Protein AF-A0A2E4ECH9-F1 (afdb_monomer)

Mean predicted aligned error: 9.12 Å

Foldseek 3Di:
DDDDDDDDDDPPDPPPPQPAWAWAAEDQKIWIWGQDPFKIKIWIAGVVRDIDIFMDTLVLLLVLLVVLLVLLVVCVVPVVVQLVQLLVQLVVQPDWDADPVNPWTFRWGDSDQLDIDTDTNVCSVVSNDVVVNVVSVVSSVLSVLLSVCNVVSHDDHYDYDPDCVVCVNSVSNVVCRRCVVRD

Structure (mmCIF, N/CA/C/O backbone):
data_AF-A0A2E4ECH9-F1
#
_entry.id   AF-A0A2E4ECH9-F1
#
loop_
_atom_site.group_PDB
_atom_site.id
_atom_site.type_symbol
_atom_site.label_atom_id
_atom_site.label_alt_id
_atom_site.label_comp_id
_atom_site.label_asym_id
_atom_site.label_entity_id
_atom_site.label_seq_id
_atom_site.pdbx_PDB_ins_code
_atom_site.Cartn_x
_atom_site.Cartn_y
_atom_site.Cartn_z
_atom_site.occupancy
_atom_site.B_iso_or_equiv
_atom_site.auth_seq_id
_atom_site.auth_comp_id
_atom_site.auth_asym_id
_atom_site.auth_atom_id
_atom_site.pdbx_PDB_model_num
ATOM 1 N N . MET A 1 1 ? 51.243 30.704 -36.653 1.00 39.25 1 MET A N 1
ATOM 2 C CA . MET A 1 1 ? 49.861 30.177 -36.726 1.00 39.25 1 MET A CA 1
ATOM 3 C C . MET A 1 1 ? 49.829 28.771 -36.137 1.00 39.25 1 MET A C 1
ATOM 5 O O . MET A 1 1 ? 50.405 27.874 -36.732 1.00 39.25 1 MET A O 1
ATOM 9 N N . LYS A 1 2 ? 49.190 28.563 -34.982 1.00 36.12 2 LYS A N 1
ATOM 10 C CA . LYS A 1 2 ? 48.771 27.231 -34.513 1.00 36.12 2 LYS A CA 1
ATOM 11 C C . LYS A 1 2 ? 47.308 27.351 -34.096 1.00 36.12 2 LYS A C 1
ATOM 13 O O . LYS A 1 2 ? 46.989 28.126 -33.201 1.00 36.12 2 LYS A O 1
ATOM 18 N N . LYS A 1 3 ? 46.433 26.683 -34.851 1.00 37.00 3 LYS A N 1
ATOM 19 C CA . LYS A 1 3 ? 44.982 26.662 -34.646 1.00 37.00 3 LYS A CA 1
ATOM 20 C C . LYS A 1 3 ? 44.639 25.778 -33.448 1.00 37.00 3 LYS A C 1
ATOM 22 O O . LYS A 1 3 ? 45.182 24.687 -33.304 1.00 37.00 3 LYS A O 1
ATOM 27 N N . VAL A 1 4 ? 43.711 26.274 -32.641 1.00 42.66 4 VAL A N 1
ATOM 28 C CA . VAL A 1 4 ? 42.961 25.551 -31.611 1.00 42.66 4 VAL A CA 1
ATOM 29 C C . VAL A 1 4 ? 41.793 24.816 -32.276 1.00 42.66 4 VAL A C 1
ATOM 31 O O . VAL A 1 4 ? 41.077 25.443 -33.050 1.00 42.66 4 VAL A O 1
ATOM 34 N N . THR A 1 5 ? 41.574 23.543 -31.927 1.00 37.41 5 THR A N 1
ATOM 35 C CA . THR A 1 5 ? 40.247 22.876 -31.917 1.00 37.41 5 THR A CA 1
ATOM 36 C C . THR A 1 5 ? 40.377 21.606 -31.057 1.00 37.41 5 THR A C 1
ATOM 38 O O . THR A 1 5 ? 41.220 20.773 -31.362 1.00 37.41 5 THR A O 1
ATOM 41 N N . MET A 1 6 ? 39.876 21.574 -29.817 1.00 34.88 6 MET A N 1
ATOM 42 C CA . MET A 1 6 ? 38.507 21.270 -29.343 1.00 34.88 6 MET A CA 1
ATOM 43 C C . MET A 1 6 ? 38.160 19.764 -29.292 1.00 34.88 6 MET A C 1
ATOM 45 O O . MET A 1 6 ? 38.165 19.094 -30.314 1.00 34.88 6 MET A O 1
ATOM 49 N N . LEU A 1 7 ? 37.860 19.309 -28.062 1.00 35.25 7 LEU A N 1
ATOM 50 C CA . LEU A 1 7 ? 36.915 18.269 -27.606 1.00 35.25 7 LEU A CA 1
ATOM 51 C C . LEU A 1 7 ? 36.576 17.076 -28.530 1.00 35.25 7 LEU A C 1
ATOM 53 O O . LEU A 1 7 ? 36.021 17.266 -29.607 1.00 35.25 7 LEU A O 1
ATOM 57 N N . SER A 1 8 ? 36.599 15.854 -27.982 1.00 33.09 8 SER A N 1
ATOM 58 C CA . SER A 1 8 ? 35.366 15.178 -27.512 1.00 33.09 8 SER A CA 1
ATOM 59 C C . SER A 1 8 ? 35.613 13.741 -27.053 1.00 33.09 8 SER A C 1
ATOM 61 O O . SER A 1 8 ? 36.406 12.997 -27.620 1.00 33.09 8 SER A O 1
ATOM 63 N N . ALA A 1 9 ? 34.887 13.386 -25.998 1.00 41.59 9 ALA A N 1
ATOM 64 C CA . ALA A 1 9 ? 34.842 12.093 -25.347 1.00 41.59 9 ALA A CA 1
ATOM 65 C C . ALA A 1 9 ? 34.230 10.994 -26.228 1.00 41.59 9 ALA A C 1
ATOM 67 O O . ALA A 1 9 ? 33.287 11.240 -26.973 1.00 41.59 9 ALA A O 1
ATOM 68 N N . VAL A 1 10 ? 34.665 9.754 -26.003 1.00 34.41 10 VAL A N 1
ATOM 69 C CA . VAL A 1 10 ? 33.807 8.574 -26.164 1.00 34.41 10 VAL A CA 1
ATOM 70 C C . VAL A 1 10 ? 33.952 7.751 -24.889 1.00 34.41 10 VAL A C 1
ATOM 72 O O . VAL A 1 10 ? 34.713 6.791 -24.816 1.00 34.41 10 VAL A O 1
ATOM 75 N N . ILE A 1 11 ? 33.249 8.177 -23.837 1.00 39.16 11 ILE A N 1
ATOM 76 C CA . ILE A 1 11 ? 32.919 7.275 -22.733 1.00 39.16 11 ILE A CA 1
ATOM 77 C C . ILE A 1 11 ? 31.911 6.304 -23.334 1.00 39.16 11 ILE A C 1
ATOM 79 O O . ILE A 1 11 ? 30.761 6.667 -23.579 1.00 39.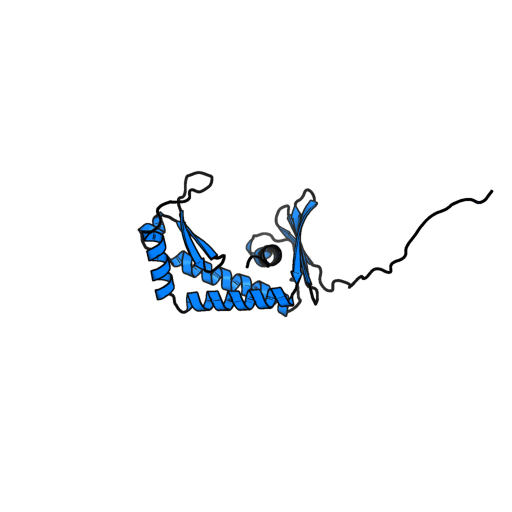16 11 ILE A O 1
ATOM 83 N N . ALA A 1 12 ? 32.390 5.105 -23.660 1.00 37.16 12 ALA A N 1
ATOM 84 C CA . ALA A 1 12 ? 31.556 4.013 -24.118 1.00 37.16 12 ALA A CA 1
ATOM 85 C C . ALA A 1 12 ? 30.457 3.781 -23.075 1.00 37.16 12 ALA A C 1
ATOM 87 O O . ALA A 1 12 ? 30.692 3.420 -21.924 1.00 37.16 12 ALA A O 1
ATOM 88 N N . SER A 1 13 ? 29.252 4.090 -23.514 1.00 35.50 13 SER A N 1
ATOM 89 C CA . SER A 1 13 ? 27.981 3.942 -22.840 1.00 35.50 13 SER A CA 1
ATOM 90 C C . SER A 1 13 ? 27.821 2.587 -22.147 1.00 35.50 13 SER A C 1
ATOM 92 O O . SER A 1 13 ? 27.810 1.545 -22.806 1.00 35.50 13 SER A O 1
ATOM 94 N N . MET A 1 14 ? 27.587 2.618 -20.833 1.00 34.22 14 MET A N 1
ATOM 95 C CA . MET A 1 14 ? 26.945 1.533 -20.094 1.00 34.22 14 MET A CA 1
ATOM 96 C C . MET A 1 14 ? 25.480 1.414 -20.543 1.00 34.22 14 MET A C 1
ATOM 98 O O . MET A 1 14 ? 24.565 1.843 -19.845 1.00 34.22 14 MET A O 1
ATOM 102 N N . PHE A 1 15 ? 25.234 0.853 -21.724 1.00 37.84 15 PHE A N 1
ATOM 103 C CA . PHE A 1 15 ? 23.913 0.322 -22.042 1.00 37.84 15 PHE A CA 1
ATOM 104 C C . PHE A 1 15 ? 23.837 -1.089 -21.470 1.00 37.84 15 PHE A C 1
ATOM 106 O O . PHE A 1 15 ? 24.056 -2.083 -22.159 1.00 37.84 15 PHE A O 1
ATOM 113 N N . SER A 1 16 ? 23.509 -1.174 -20.183 1.00 37.41 16 SER A N 1
ATOM 114 C CA . SER A 1 16 ? 22.773 -2.328 -19.683 1.00 37.41 16 SER A CA 1
ATOM 115 C C . SER A 1 16 ? 21.454 -2.326 -20.446 1.00 37.41 16 SER A C 1
ATOM 117 O O . SER A 1 16 ? 20.563 -1.544 -20.132 1.00 37.41 16 SER A O 1
ATOM 119 N N . VAL A 1 17 ? 21.372 -3.107 -21.520 1.00 38.41 17 VAL A N 1
ATOM 120 C CA . VAL A 1 17 ? 20.152 -3.273 -22.307 1.00 38.4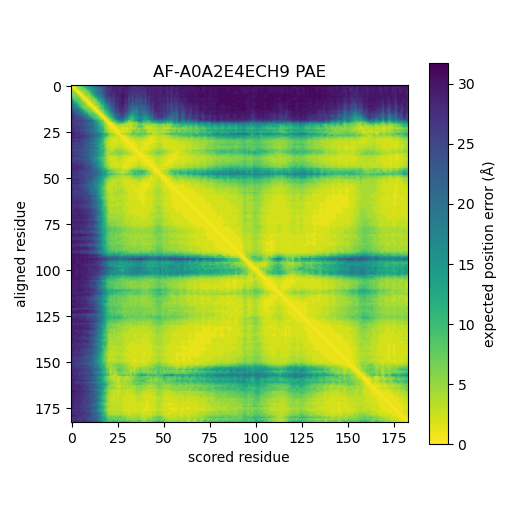1 17 VAL A CA 1
ATOM 121 C C . VAL A 1 17 ? 19.063 -3.747 -21.343 1.00 38.41 17 VAL A C 1
ATOM 123 O O . VAL A 1 17 ? 19.106 -4.881 -20.864 1.00 38.41 17 VAL A O 1
ATOM 126 N N . SER A 1 18 ? 18.141 -2.848 -20.996 1.00 38.81 18 SER A N 1
ATOM 127 C CA . SER A 1 18 ? 16.921 -3.143 -20.255 1.00 38.81 18 SER A CA 1
ATOM 128 C C . SER A 1 18 ? 16.233 -4.311 -20.937 1.00 38.81 18 SER A C 1
ATOM 130 O O . SER A 1 18 ? 15.770 -4.183 -22.070 1.00 38.81 18 SER A O 1
ATOM 132 N N . ALA A 1 19 ? 16.194 -5.472 -20.291 1.00 45.56 19 ALA A N 1
ATOM 133 C CA . ALA A 1 19 ? 15.612 -6.643 -20.922 1.00 45.56 19 ALA A CA 1
ATOM 134 C C . ALA A 1 19 ? 14.102 -6.470 -21.175 1.00 45.56 19 ALA A C 1
ATOM 136 O O . ALA A 1 19 ? 13.573 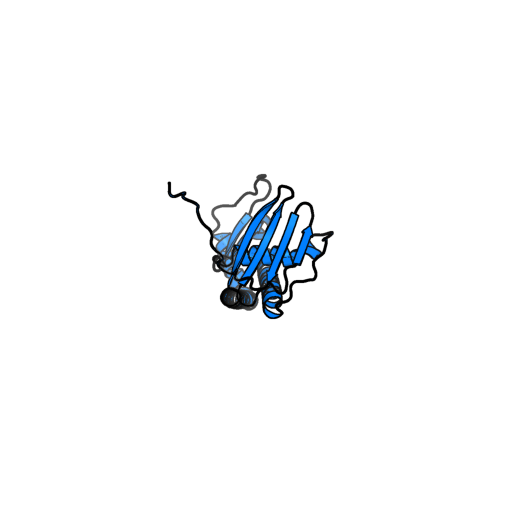-7.183 -22.020 1.00 45.56 19 ALA A O 1
ATOM 137 N N . LEU A 1 20 ? 13.381 -5.585 -20.467 1.00 56.19 20 LEU A N 1
ATOM 138 C CA . LEU A 1 20 ? 11.912 -5.629 -20.432 1.00 56.19 20 LEU A CA 1
ATOM 139 C C . LEU A 1 20 ? 11.264 -4.262 -20.134 1.00 56.19 20 LEU A C 1
ATOM 141 O O . LEU A 1 20 ? 10.502 -4.124 -19.178 1.00 56.19 20 LEU A O 1
ATOM 145 N N . ALA A 1 21 ? 11.527 -3.250 -20.964 1.00 66.06 21 ALA A N 1
ATOM 146 C CA . ALA A 1 21 ? 10.755 -2.008 -20.927 1.00 66.06 21 ALA A CA 1
ATOM 147 C C . ALA A 1 21 ? 9.387 -2.207 -21.611 1.00 66.06 21 ALA A C 1
ATOM 149 O O . ALA A 1 21 ? 9.326 -2.481 -22.810 1.00 66.06 21 ALA A O 1
ATOM 150 N N . SER A 1 22 ? 8.287 -2.064 -20.869 1.00 79.94 22 SER A N 1
ATOM 151 C CA . SER A 1 22 ? 6.917 -2.123 -21.405 1.00 79.94 22 SER A CA 1
ATOM 152 C C . SER A 1 22 ? 6.202 -0.789 -21.237 1.00 79.94 22 SER A C 1
ATOM 154 O O . SER A 1 22 ? 6.292 -0.156 -20.186 1.00 79.94 22 SER A O 1
ATOM 156 N N . ASN A 1 23 ? 5.483 -0.372 -22.282 1.00 83.75 23 ASN A N 1
ATOM 157 C CA . ASN A 1 23 ? 4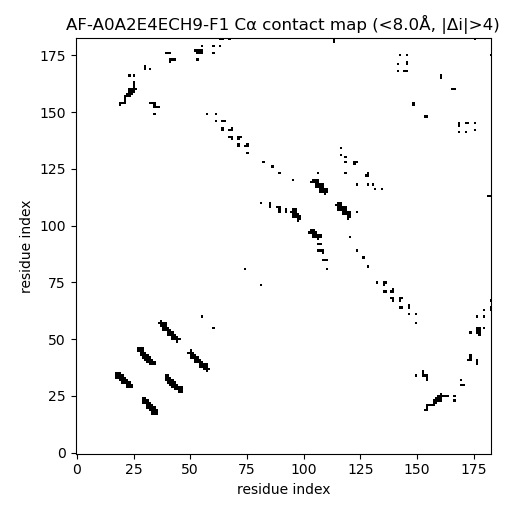.677 0.846 -22.280 1.00 83.75 23 ASN A CA 1
ATOM 158 C C . ASN A 1 23 ? 3.194 0.491 -22.165 1.00 83.75 23 ASN A C 1
ATOM 160 O O . ASN A 1 23 ? 2.718 -0.425 -22.837 1.00 83.75 23 ASN A O 1
ATOM 164 N N . TYR A 1 24 ? 2.468 1.265 -21.372 1.00 86.25 24 TYR A N 1
ATOM 165 C CA . TYR A 1 24 ? 1.037 1.126 -21.161 1.00 86.25 24 TYR A CA 1
ATOM 166 C C . TYR A 1 24 ? 0.376 2.482 -21.319 1.00 86.25 24 TYR A C 1
ATOM 168 O O . TYR A 1 24 ? 0.948 3.497 -20.924 1.00 86.25 24 TYR A O 1
ATOM 176 N N . SER A 1 25 ? -0.832 2.506 -21.867 1.00 84.19 25 SER A N 1
ATOM 177 C CA . SER A 1 25 ? -1.593 3.746 -22.014 1.00 84.19 25 SER A CA 1
ATOM 178 C C . SER A 1 25 ? -2.961 3.592 -21.377 1.00 84.19 25 SER A C 1
ATOM 180 O O . SER A 1 25 ? -3.667 2.628 -21.666 1.00 84.19 25 SER A O 1
ATOM 182 N N . TYR A 1 26 ? -3.333 4.554 -20.540 1.00 86.81 26 TYR A N 1
ATOM 183 C CA . TYR A 1 26 ? -4.651 4.649 -19.925 1.00 86.81 26 TYR A CA 1
ATOM 184 C C . TYR A 1 26 ? -5.056 6.120 -19.891 1.00 86.81 26 TYR A C 1
ATOM 186 O O . TYR A 1 26 ? -4.297 6.960 -19.411 1.00 86.81 26 TYR A O 1
ATOM 194 N N . ASN A 1 27 ? -6.235 6.439 -20.431 1.00 85.94 27 ASN A N 1
ATOM 195 C CA . ASN A 1 27 ? -6.649 7.819 -20.701 1.00 85.94 27 ASN A CA 1
ATOM 196 C C . ASN A 1 27 ? -5.568 8.598 -21.488 1.00 85.94 27 ASN A C 1
ATOM 198 O O . ASN A 1 27 ? -5.032 8.091 -22.474 1.00 85.94 27 ASN A O 1
ATOM 202 N N . ASP A 1 28 ? -5.260 9.817 -21.041 1.00 86.06 28 ASP A N 1
ATOM 203 C CA . ASP A 1 28 ? -4.250 10.723 -21.597 1.00 86.06 28 ASP A CA 1
ATOM 204 C C . ASP A 1 28 ? -2.843 10.488 -20.998 1.00 86.06 28 ASP A C 1
ATOM 206 O O . ASP A 1 28 ? -1.958 11.333 -21.150 1.00 86.06 28 ASP A O 1
ATOM 210 N N . GLU A 1 29 ? -2.626 9.368 -20.299 1.00 88.25 29 GLU A N 1
ATOM 211 C CA . GLU A 1 29 ? -1.375 9.053 -19.608 1.00 88.25 29 GLU A CA 1
ATOM 212 C C . GLU A 1 29 ? -0.671 7.826 -20.200 1.00 88.25 29 GLU A C 1
ATOM 214 O O . GLU A 1 29 ? -1.287 6.878 -20.696 1.00 88.25 29 GLU A O 1
ATOM 219 N N . THR A 1 30 ? 0.659 7.840 -20.133 1.00 89.81 30 THR A N 1
ATOM 220 C CA . THR A 1 30 ? 1.526 6.727 -20.524 1.00 89.81 30 THR A CA 1
ATOM 221 C C . THR A 1 30 ? 2.385 6.294 -19.350 1.00 89.81 30 THR A C 1
ATOM 223 O O . THR A 1 30 ? 3.149 7.093 -18.814 1.00 89.81 30 THR A O 1
ATOM 226 N N . PHE A 1 31 ? 2.324 5.012 -19.010 1.00 89.69 31 PHE A N 1
ATOM 227 C CA . PHE A 1 31 ? 3.187 4.388 -18.019 1.00 89.69 31 PHE A CA 1
ATOM 228 C C . PHE A 1 31 ? 4.286 3.594 -18.717 1.00 89.69 31 PHE A C 1
ATOM 230 O O . PHE A 1 31 ? 4.010 2.831 -19.643 1.00 89.69 31 PHE A O 1
ATOM 237 N N . LYS A 1 32 ? 5.530 3.742 -18.272 1.00 89.62 32 LYS A N 1
ATOM 238 C CA . LYS A 1 32 ? 6.660 2.920 -18.715 1.00 89.62 32 LYS A CA 1
ATOM 239 C C . LYS A 1 32 ? 7.207 2.161 -17.527 1.00 89.62 32 LYS A C 1
ATOM 241 O O . LYS A 1 32 ? 7.506 2.779 -16.515 1.00 89.62 32 LYS A O 1
ATOM 246 N N . LEU A 1 33 ? 7.344 0.851 -17.656 1.00 89.81 33 LEU A N 1
ATOM 247 C CA . LEU A 1 33 ? 7.886 -0.022 -16.621 1.00 89.81 33 LEU A CA 1
ATOM 248 C C . LEU A 1 33 ? 9.125 -0.720 -17.164 1.00 89.81 33 LEU A C 1
ATOM 250 O O . LEU A 1 33 ? 9.036 -1.386 -18.192 1.00 89.81 33 LEU A O 1
ATOM 254 N N . ASP A 1 34 ? 10.243 -0.588 -16.462 1.00 90.25 34 ASP A N 1
ATOM 255 C CA . ASP A 1 34 ? 11.494 -1.291 -16.730 1.00 90.25 34 ASP A CA 1
ATOM 256 C C . ASP A 1 34 ? 11.924 -2.040 -15.465 1.00 90.25 34 ASP A C 1
ATOM 258 O O . ASP A 1 34 ? 12.253 -1.428 -14.446 1.00 90.25 34 ASP A O 1
ATOM 262 N N . ILE A 1 35 ? 11.872 -3.373 -15.517 1.00 89.31 35 ILE A N 1
ATOM 263 C CA . ILE A 1 35 ? 12.302 -4.248 -14.422 1.00 89.31 35 ILE A CA 1
ATOM 264 C C . ILE A 1 35 ? 13.665 -4.832 -14.796 1.00 89.31 35 ILE A C 1
ATOM 266 O O . ILE A 1 35 ? 13.768 -5.800 -15.553 1.00 89.31 35 ILE A O 1
ATOM 270 N N . GLY A 1 36 ? 14.721 -4.226 -14.260 1.00 86.62 36 GLY A N 1
ATOM 271 C CA . GLY A 1 36 ? 16.088 -4.716 -14.359 1.00 86.62 36 GLY A CA 1
ATOM 272 C C . GLY A 1 36 ? 16.434 -5.721 -13.257 1.00 86.62 36 GLY A C 1
ATOM 273 O O . GLY A 1 36 ? 15.645 -6.019 -12.363 1.00 86.62 36 GLY A O 1
ATOM 274 N N . LYS A 1 37 ? 17.669 -6.240 -13.297 1.00 85.44 37 LYS A N 1
ATOM 275 C CA . LYS A 1 37 ? 18.166 -7.191 -12.283 1.00 85.44 37 LYS A CA 1
ATOM 276 C C . LYS A 1 37 ? 18.365 -6.551 -10.904 1.00 85.44 37 LYS A C 1
ATOM 278 O O . LYS A 1 37 ? 18.142 -7.209 -9.895 1.00 85.44 37 LYS A O 1
ATOM 283 N N . SER A 1 38 ? 18.830 -5.304 -10.868 1.00 90.56 38 SER A N 1
ATOM 284 C CA . SER A 1 38 ? 19.132 -4.565 -9.634 1.00 90.56 38 SER A CA 1
ATOM 285 C C . SER A 1 38 ? 18.169 -3.413 -9.381 1.00 90.56 38 SER A C 1
ATOM 287 O O . SER A 1 38 ? 17.950 -3.052 -8.232 1.00 90.56 38 SER A O 1
ATOM 289 N N . THR A 1 39 ? 17.572 -2.843 -10.425 1.00 93.56 39 THR A N 1
ATOM 290 C CA . THR A 1 39 ? 16.705 -1.669 -10.315 1.00 93.56 39 THR A CA 1
ATOM 291 C C . THR A 1 39 ? 15.378 -1.888 -11.022 1.00 93.56 39 THR A C 1
ATOM 293 O O . THR A 1 39 ? 15.301 -2.575 -12.037 1.00 93.56 39 THR A O 1
ATOM 296 N N . VAL A 1 40 ? 14.331 -1.269 -10.485 1.00 92.69 40 VAL A N 1
ATOM 297 C CA . VAL A 1 40 ? 13.049 -1.090 -11.167 1.00 92.69 40 VAL A CA 1
ATOM 298 C C . VAL A 1 40 ? 12.848 0.396 -11.417 1.00 92.69 40 VAL A C 1
ATOM 300 O O . VAL A 1 40 ? 13.029 1.206 -10.505 1.00 92.69 40 VAL A O 1
ATOM 303 N N . LYS A 1 41 ? 12.493 0.757 -12.650 1.00 92.88 41 LYS A N 1
ATOM 304 C CA . LYS A 1 41 ? 12.129 2.118 -13.039 1.00 92.88 41 LYS A CA 1
ATOM 305 C C . LYS A 1 41 ? 10.690 2.139 -13.534 1.00 92.88 41 LYS A C 1
ATOM 307 O O . LYS A 1 41 ? 10.284 1.297 -14.332 1.00 92.88 41 LYS A O 1
ATOM 312 N N . VAL A 1 42 ? 9.935 3.128 -13.073 1.00 92.06 42 VAL A N 1
ATOM 313 C CA . VAL A 1 42 ? 8.575 3.385 -13.534 1.00 92.06 42 VAL A CA 1
ATOM 314 C C . VAL A 1 42 ? 8.450 4.859 -13.882 1.00 92.06 42 VAL A C 1
ATOM 316 O O . VAL A 1 42 ? 8.860 5.699 -13.092 1.00 92.06 42 VAL A O 1
ATOM 319 N N . SER A 1 43 ? 7.895 5.169 -15.045 1.00 91.38 43 SER A N 1
ATOM 320 C CA . SER A 1 43 ? 7.622 6.540 -15.480 1.00 91.38 43 SER A CA 1
ATOM 321 C C . SER A 1 43 ? 6.136 6.693 -15.757 1.00 91.38 43 SER A C 1
ATOM 323 O O . SER A 1 43 ? 5.583 5.869 -16.479 1.00 91.38 43 SER A O 1
ATOM 325 N N . GLN A 1 44 ? 5.505 7.749 -15.259 1.00 92.06 44 GLN A N 1
ATOM 326 C CA . GLN A 1 44 ? 4.144 8.151 -15.620 1.00 92.06 44 GLN A CA 1
ATOM 327 C C . GLN A 1 44 ? 4.204 9.495 -16.341 1.00 92.06 44 GLN A C 1
ATOM 329 O O . GLN A 1 44 ? 4.603 10.489 -15.750 1.00 92.06 44 GLN A O 1
ATOM 334 N N . CYS A 1 45 ? 3.813 9.538 -17.611 1.00 91.38 45 CYS A N 1
ATOM 335 C CA . CYS A 1 45 ? 3.819 10.753 -18.419 1.00 91.38 45 CYS A CA 1
ATOM 336 C C . CYS A 1 45 ? 2.399 11.165 -18.801 1.00 91.38 45 CYS A C 1
ATOM 338 O O . CYS A 1 45 ? 1.638 10.333 -19.292 1.00 91.38 45 CYS A O 1
ATOM 340 N N . ASP A 1 46 ? 2.068 12.444 -18.655 1.00 90.69 46 ASP A N 1
ATOM 341 C CA . ASP A 1 46 ? 0.822 13.006 -19.182 1.00 90.69 46 ASP A CA 1
ATOM 342 C C . ASP A 1 46 ? 0.907 13.305 -20.697 1.00 90.69 46 ASP A C 1
ATOM 344 O O . ASP A 1 46 ? 1.968 13.215 -21.330 1.00 90.69 46 ASP A O 1
ATOM 348 N N . LYS A 1 47 ? -0.216 13.720 -21.298 1.00 82.69 47 LYS A N 1
ATOM 349 C CA . LYS A 1 47 ? -0.292 14.154 -22.707 1.00 82.69 47 LYS A CA 1
ATOM 350 C C . LYS A 1 47 ? 0.606 15.341 -23.062 1.00 82.69 47 LYS A C 1
ATOM 352 O O . LYS A 1 47 ? 0.967 15.503 -24.226 1.00 82.69 47 LYS A O 1
ATOM 357 N N . ALA A 1 48 ? 0.970 16.168 -22.081 1.00 83.88 48 ALA A N 1
ATOM 358 C CA . ALA A 1 48 ? 1.906 17.277 -22.243 1.00 83.88 48 ALA A CA 1
ATOM 359 C C . ALA A 1 48 ? 3.373 16.820 -22.114 1.00 83.88 48 ALA A C 1
ATOM 361 O O . ALA A 1 48 ? 4.281 17.651 -22.155 1.00 83.88 48 ALA A O 1
ATOM 362 N N . LYS A 1 49 ? 3.605 15.502 -22.002 1.00 80.62 49 LYS A N 1
ATOM 363 C CA . LYS A 1 49 ? 4.906 14.850 -21.819 1.00 80.62 49 LYS A CA 1
ATOM 364 C C . LYS A 1 49 ? 5.619 15.268 -20.532 1.00 80.62 49 LYS A C 1
ATOM 366 O O . LYS A 1 49 ? 6.841 15.149 -20.449 1.00 80.62 49 LYS A O 1
ATOM 371 N N . LYS A 1 50 ? 4.880 15.728 -19.520 1.00 88.00 50 LYS A N 1
ATOM 372 C CA . LYS A 1 50 ? 5.420 15.864 -18.166 1.00 88.00 50 LYS A CA 1
ATOM 373 C C . LYS A 1 50 ? 5.451 14.477 -17.549 1.00 88.00 50 LYS A C 1
ATOM 375 O O . LYS A 1 50 ? 4.405 13.848 -17.410 1.00 88.00 50 LYS A O 1
ATOM 380 N N . CYS A 1 51 ? 6.651 14.005 -17.238 1.00 89.75 51 CYS A N 1
ATOM 381 C CA . CYS A 1 51 ? 6.872 12.672 -16.700 1.00 89.75 51 CYS A CA 1
ATOM 382 C C . CYS A 1 51 ? 7.263 12.739 -15.225 1.00 89.75 51 CYS A C 1
ATOM 384 O O . CYS A 1 51 ? 8.129 13.526 -14.842 1.00 89.75 51 CYS A O 1
ATOM 386 N N . ASP A 1 52 ? 6.632 11.890 -14.428 1.00 91.31 52 ASP A N 1
ATOM 387 C CA . ASP A 1 52 ? 7.008 11.563 -13.063 1.00 91.31 52 ASP A CA 1
ATOM 388 C C . ASP A 1 52 ? 7.761 10.231 -13.084 1.00 91.31 52 ASP A C 1
ATOM 390 O O . ASP A 1 52 ? 7.200 9.194 -13.443 1.00 91.31 52 ASP A O 1
ATOM 394 N N . ASP A 1 53 ? 9.056 10.283 -12.783 1.00 92.06 53 ASP A N 1
ATOM 395 C CA . ASP A 1 53 ? 9.961 9.139 -12.836 1.00 92.06 53 ASP A CA 1
ATOM 396 C C . ASP A 1 53 ? 10.254 8.644 -11.416 1.00 92.06 53 ASP A C 1
ATOM 398 O O . ASP A 1 53 ? 10.715 9.394 -10.555 1.00 92.06 53 ASP A O 1
ATOM 402 N N . ALA A 1 54 ? 10.079 7.345 -11.199 1.00 93.62 54 ALA A N 1
ATOM 403 C CA . ALA A 1 54 ? 10.393 6.661 -9.957 1.00 93.62 54 ALA A CA 1
ATOM 404 C C . ALA A 1 54 ? 11.407 5.539 -10.201 1.00 93.62 54 ALA A C 1
ATOM 406 O O . ALA A 1 54 ? 11.376 4.846 -11.220 1.00 93.62 54 ALA A O 1
ATOM 407 N N . THR A 1 55 ? 12.338 5.340 -9.268 1.00 94.31 55 THR A N 1
ATOM 408 C CA . THR A 1 55 ? 13.327 4.255 -9.339 1.00 94.31 55 THR A CA 1
ATOM 409 C C . THR A 1 55 ? 13.631 3.717 -7.949 1.00 94.31 55 THR A C 1
ATOM 411 O O . THR A 1 55 ? 13.787 4.491 -7.005 1.00 94.31 55 THR A O 1
ATOM 414 N N . ALA A 1 56 ? 13.749 2.395 -7.832 1.00 95.56 56 ALA A N 1
ATOM 415 C CA . ALA A 1 56 ? 14.106 1.717 -6.591 1.00 95.56 56 ALA A CA 1
ATOM 416 C C . ALA A 1 56 ? 15.079 0.557 -6.844 1.00 95.56 56 ALA A C 1
ATOM 418 O O . ALA A 1 56 ? 15.089 -0.036 -7.925 1.00 95.56 56 ALA A O 1
ATOM 419 N N . ASP A 1 57 ? 15.875 0.226 -5.826 1.00 95.62 57 ASP A N 1
ATOM 420 C CA . ASP A 1 57 ? 16.649 -1.015 -5.787 1.00 95.62 57 ASP A CA 1
ATOM 421 C C . ASP A 1 57 ? 15.704 -2.201 -5.554 1.00 95.62 57 ASP A C 1
ATOM 423 O O . ASP A 1 57 ? 14.889 -2.187 -4.630 1.00 95.62 57 ASP A O 1
ATOM 427 N N . VAL A 1 58 ? 15.802 -3.226 -6.400 1.00 93.94 58 VAL A N 1
ATOM 428 C CA . VAL A 1 58 ? 14.896 -4.381 -6.388 1.00 93.94 58 VAL A CA 1
ATOM 429 C C . VAL A 1 58 ? 15.036 -5.170 -5.091 1.00 93.94 58 VAL A C 1
ATOM 431 O O . VAL A 1 58 ? 14.028 -5.589 -4.529 1.00 93.94 58 VAL A O 1
ATOM 434 N N . LYS A 1 59 ? 16.258 -5.370 -4.585 1.00 94.62 59 LYS A N 1
ATOM 435 C CA . LYS A 1 59 ? 16.488 -6.176 -3.379 1.00 94.62 59 LYS A CA 1
ATOM 436 C C . LYS A 1 59 ? 15.937 -5.472 -2.140 1.00 94.62 59 LYS A C 1
ATOM 438 O O . LYS A 1 59 ? 15.236 -6.098 -1.350 1.00 94.62 59 LYS A O 1
ATOM 443 N N . ALA A 1 60 ? 16.230 -4.183 -1.989 1.00 95.69 60 ALA A N 1
ATOM 444 C CA . ALA A 1 60 ? 15.711 -3.372 -0.896 1.00 95.69 60 ALA A CA 1
ATOM 445 C C . ALA A 1 60 ? 14.182 -3.279 -0.952 1.00 95.69 60 ALA A C 1
ATOM 447 O O . ALA A 1 60 ? 13.522 -3.459 0.068 1.00 95.69 60 ALA A O 1
ATOM 448 N N . LEU A 1 61 ? 13.612 -3.070 -2.145 1.00 95.88 61 LEU A N 1
ATOM 449 C CA . LEU A 1 61 ? 12.166 -2.988 -2.315 1.00 95.88 61 LEU A CA 1
ATOM 450 C C . LEU A 1 61 ? 11.470 -4.305 -1.948 1.00 95.88 61 LEU A C 1
ATOM 452 O O . LEU A 1 61 ? 10.491 -4.268 -1.208 1.00 95.88 61 LEU A O 1
ATOM 456 N N . LYS A 1 62 ? 11.988 -5.460 -2.391 1.00 95.88 62 LYS A N 1
ATOM 457 C CA . LYS A 1 62 ? 11.448 -6.776 -2.004 1.00 95.88 62 LYS A CA 1
ATOM 458 C C . LYS A 1 62 ? 11.432 -6.958 -0.488 1.00 95.88 62 LYS A C 1
ATOM 460 O O . LYS A 1 62 ? 10.376 -7.246 0.065 1.00 95.88 62 LYS A O 1
ATOM 465 N N . ALA A 1 63 ? 12.553 -6.687 0.182 1.00 96.50 63 ALA A N 1
ATOM 466 C CA . ALA A 1 63 ? 12.651 -6.811 1.636 1.00 96.50 63 ALA A CA 1
ATOM 467 C C . ALA A 1 63 ? 11.650 -5.898 2.372 1.00 96.50 63 ALA A C 1
ATOM 469 O O . ALA A 1 63 ? 11.015 -6.316 3.342 1.00 96.50 63 ALA A O 1
ATOM 470 N N . THR A 1 64 ? 11.465 -4.661 1.897 1.00 95.62 64 THR A N 1
ATOM 471 C CA . THR A 1 64 ? 10.453 -3.745 2.443 1.00 95.62 64 THR A CA 1
ATOM 472 C C . THR A 1 64 ? 9.037 -4.286 2.240 1.00 95.62 64 THR A C 1
ATOM 474 O O . THR A 1 64 ? 8.243 -4.283 3.180 1.00 95.62 64 THR A O 1
ATOM 477 N N . LEU A 1 65 ? 8.710 -4.784 1.043 1.00 96.31 65 LEU A N 1
ATOM 478 C CA . LEU A 1 65 ? 7.383 -5.327 0.741 1.00 96.31 65 LEU A CA 1
ATOM 479 C C . LEU A 1 65 ? 7.074 -6.574 1.571 1.00 96.31 65 LEU A C 1
ATOM 481 O O . LEU A 1 65 ? 6.002 -6.645 2.162 1.00 96.31 65 LEU A O 1
ATOM 485 N N . GLU A 1 66 ? 8.010 -7.515 1.680 1.00 97.25 66 GLU A N 1
ATOM 486 C CA . GLU A 1 66 ? 7.875 -8.713 2.518 1.00 97.25 66 GLU A CA 1
ATOM 487 C C . GLU A 1 66 ? 7.625 -8.346 3.984 1.00 97.25 66 GLU A C 1
ATOM 489 O O . GLU A 1 66 ? 6.698 -8.868 4.611 1.00 97.25 66 GLU A O 1
ATOM 494 N N . LYS A 1 67 ? 8.400 -7.391 4.520 1.00 95.88 67 LYS A N 1
ATOM 495 C CA . LYS A 1 67 ? 8.211 -6.877 5.881 1.00 95.88 67 LYS A CA 1
ATOM 496 C C . LYS A 1 67 ? 6.800 -6.311 6.064 1.00 95.88 67 LYS A C 1
ATOM 498 O O . LYS A 1 67 ? 6.112 -6.698 7.008 1.00 95.88 67 LYS A O 1
ATOM 503 N N . ARG A 1 68 ? 6.349 -5.431 5.162 1.00 94.81 68 ARG A N 1
ATOM 504 C CA . ARG A 1 68 ? 5.023 -4.796 5.253 1.00 94.81 68 ARG A CA 1
ATOM 505 C C . ARG A 1 68 ? 3.879 -5.790 5.075 1.00 94.81 68 ARG A C 1
ATOM 507 O O . ARG A 1 68 ? 2.903 -5.721 5.815 1.00 94.81 68 ARG A O 1
ATOM 514 N N . ILE A 1 69 ? 4.012 -6.754 4.162 1.00 96.38 69 ILE A N 1
ATOM 515 C CA . ILE A 1 69 ? 3.059 -7.864 4.019 1.00 96.38 69 ILE A CA 1
ATOM 516 C C . ILE A 1 69 ? 2.947 -8.623 5.346 1.00 96.38 69 ILE A C 1
ATOM 518 O O . ILE A 1 69 ? 1.836 -8.859 5.812 1.00 96.38 69 ILE A O 1
ATOM 522 N N . GLY A 1 70 ? 4.075 -8.958 5.982 1.00 96.56 70 GLY A N 1
ATOM 523 C CA . GLY A 1 70 ? 4.088 -9.641 7.275 1.00 96.56 70 GLY A CA 1
ATOM 524 C C . GLY A 1 70 ? 3.439 -8.828 8.401 1.00 96.56 70 GLY A C 1
ATOM 525 O O . GLY A 1 70 ? 2.690 -9.378 9.207 1.00 96.56 70 GLY A O 1
ATOM 526 N N . GLU A 1 71 ? 3.682 -7.518 8.458 1.00 95.69 71 GLU A N 1
ATOM 527 C CA . GLU A 1 71 ? 3.043 -6.622 9.431 1.00 95.69 71 GLU A CA 1
ATOM 528 C C . GLU A 1 71 ? 1.526 -6.555 9.243 1.00 95.69 71 GLU A C 1
ATOM 530 O O . GLU A 1 71 ? 0.777 -6.672 10.212 1.00 95.69 71 GLU A O 1
ATOM 535 N N . TYR A 1 72 ? 1.057 -6.427 8.004 1.00 96.44 72 TYR A N 1
ATOM 536 C CA . TYR A 1 72 ? -0.372 -6.403 7.702 1.00 96.44 72 TYR A CA 1
ATOM 537 C C . TYR A 1 72 ? -1.044 -7.750 7.937 1.00 96.44 72 TYR A C 1
ATOM 539 O O . TYR A 1 72 ? -2.157 -7.785 8.455 1.00 96.44 72 TYR A O 1
ATOM 547 N N . GLN A 1 73 ? -0.361 -8.859 7.651 1.00 97.31 73 GLN A N 1
ATOM 548 C CA . GLN A 1 73 ? -0.884 -10.187 7.955 1.00 97.31 73 GLN A CA 1
ATOM 549 C C . GLN A 1 73 ? -1.085 -10.369 9.467 1.00 97.31 73 GLN A C 1
ATOM 551 O O . GLN A 1 73 ? -2.144 -10.826 9.880 1.00 97.31 73 GLN A O 1
ATOM 556 N N . LYS A 1 74 ? -0.159 -9.878 10.305 1.00 96.31 74 LYS A N 1
ATOM 557 C CA . LYS A 1 74 ? -0.338 -9.866 11.769 1.00 96.31 74 LYS A CA 1
ATOM 558 C C . LYS A 1 74 ? -1.553 -9.045 12.215 1.00 96.31 74 LYS A C 1
ATOM 560 O O . LYS A 1 74 ? -2.227 -9.437 13.163 1.00 96.31 74 LYS A O 1
ATOM 565 N N . LEU A 1 75 ? -1.850 -7.925 11.548 1.00 96.25 75 LEU A N 1
ATOM 566 C CA . LEU A 1 75 ? -3.067 -7.147 11.824 1.00 96.25 75 LEU A CA 1
ATOM 567 C C . LEU A 1 75 ? -4.339 -7.929 11.454 1.00 96.25 75 LEU A C 1
ATOM 569 O O . LEU A 1 75 ? -5.341 -7.834 12.161 1.00 96.25 75 LEU A O 1
ATOM 573 N N . LEU A 1 76 ? -4.307 -8.702 10.363 1.00 96.06 76 LEU A N 1
ATOM 574 C CA . LEU A 1 76 ? -5.417 -9.580 9.975 1.00 96.06 76 LEU A CA 1
ATOM 575 C C . LEU A 1 76 ? -5.585 -10.759 10.934 1.00 96.06 76 LEU A C 1
ATOM 577 O O . LEU A 1 76 ? -6.717 -11.159 11.191 1.00 96.06 76 LEU A O 1
ATOM 581 N N . ASP A 1 77 ? -4.496 -11.282 11.489 1.00 97.50 77 ASP A N 1
ATOM 582 C CA . ASP A 1 77 ? -4.544 -12.379 12.455 1.00 97.50 77 ASP A CA 1
ATOM 583 C C . ASP A 1 77 ? -5.073 -11.898 13.825 1.00 97.50 77 ASP A C 1
ATOM 585 O O . ASP A 1 77 ? -5.833 -12.608 14.486 1.00 97.50 77 ASP A O 1
ATOM 589 N N . ASP A 1 78 ? -4.770 -10.655 14.228 1.00 97.00 78 ASP A N 1
ATOM 590 C CA . ASP A 1 78 ? -5.276 -10.019 15.457 1.00 97.00 78 ASP A CA 1
ATOM 591 C C . ASP A 1 78 ? -6.446 -9.044 15.207 1.00 97.00 78 ASP A C 1
ATOM 593 O O . ASP A 1 78 ? -6.439 -7.871 15.602 1.00 97.00 78 ASP A O 1
ATOM 597 N N . ARG A 1 79 ? -7.525 -9.530 14.580 1.00 95.69 79 ARG A N 1
ATOM 598 C CA . ARG A 1 79 ? -8.704 -8.683 14.291 1.00 95.69 79 ARG A CA 1
ATOM 599 C C . ARG A 1 79 ? -9.293 -8.028 15.541 1.00 95.69 79 ARG A C 1
ATOM 601 O O . ARG A 1 79 ? -9.756 -6.888 15.491 1.00 95.69 79 ARG A O 1
ATOM 608 N N . LYS A 1 80 ? -9.298 -8.739 16.673 1.00 96.62 80 LYS A N 1
ATOM 609 C CA . LYS A 1 80 ? -9.865 -8.234 17.933 1.00 96.62 80 LYS A CA 1
ATOM 610 C C . LYS A 1 80 ? -9.022 -7.093 18.505 1.00 96.62 80 LYS A C 1
ATOM 612 O O . LYS A 1 80 ? -9.595 -6.075 18.904 1.00 96.62 80 LYS A O 1
ATOM 617 N N . GLY A 1 81 ? -7.696 -7.231 18.525 1.00 96.50 81 GLY A N 1
ATOM 618 C CA . GLY A 1 81 ? -6.790 -6.173 18.962 1.00 96.50 81 GLY A CA 1
ATOM 619 C C . GLY A 1 81 ? -6.859 -4.946 18.057 1.00 96.50 81 GLY A C 1
ATOM 620 O O . GLY A 1 81 ? -6.973 -3.825 18.562 1.00 96.50 81 GLY A O 1
ATOM 621 N N . VAL A 1 82 ? -6.924 -5.146 16.735 1.00 96.50 82 VAL A N 1
ATOM 622 C CA . VAL A 1 82 ? -7.114 -4.058 15.761 1.00 96.50 82 VAL A CA 1
ATOM 623 C C . VAL A 1 82 ? -8.410 -3.295 16.023 1.00 96.50 82 VAL A C 1
ATOM 625 O O . VAL A 1 82 ? -8.373 -2.074 16.167 1.00 96.50 82 VAL A O 1
ATOM 628 N N . LEU A 1 83 ? -9.545 -3.984 16.177 1.00 96.31 83 LEU A N 1
ATOM 629 C CA . LEU A 1 83 ? -10.823 -3.328 16.479 1.00 96.31 83 LEU A CA 1
ATOM 630 C C . LEU A 1 83 ? -10.781 -2.545 17.793 1.00 96.31 83 LEU A C 1
ATOM 632 O O . LEU A 1 83 ? -11.311 -1.438 17.862 1.00 96.31 83 LEU A O 1
ATOM 636 N N . LYS A 1 84 ? -10.138 -3.087 18.834 1.00 96.50 84 LYS A N 1
ATOM 637 C CA . LYS A 1 84 ? -9.971 -2.384 20.114 1.00 96.50 84 LYS A CA 1
ATOM 638 C C . LYS A 1 84 ? -9.145 -1.104 19.944 1.00 96.50 84 LYS A C 1
ATOM 640 O O . LYS A 1 84 ? -9.513 -0.067 20.494 1.00 96.50 84 LYS A O 1
ATOM 645 N N . LYS A 1 85 ? -8.057 -1.161 19.167 1.00 95.31 85 LYS A N 1
ATOM 646 C CA . LYS A 1 85 ? -7.208 -0.001 18.852 1.00 95.31 85 LYS A CA 1
ATOM 647 C C . LYS A 1 85 ? -7.965 1.048 18.030 1.00 95.31 85 LYS A C 1
ATOM 649 O O . LYS A 1 85 ? -7.839 2.233 18.319 1.00 95.31 85 LYS A O 1
ATOM 654 N N . VAL A 1 86 ? -8.741 0.627 17.031 1.00 95.81 86 VAL A N 1
ATOM 655 C CA . VAL A 1 86 ? -9.555 1.516 16.185 1.00 95.81 86 VAL A CA 1
ATOM 656 C C . VAL A 1 86 ? -10.623 2.222 17.011 1.00 95.81 86 VAL A C 1
ATOM 658 O O . VAL A 1 86 ? -10.682 3.445 16.982 1.00 95.81 86 VAL A O 1
ATOM 661 N N . LYS A 1 87 ? -11.396 1.482 17.816 1.00 95.31 87 LYS A N 1
ATOM 662 C CA . LYS A 1 87 ? -12.419 2.059 18.703 1.00 95.31 87 LYS A CA 1
ATOM 663 C C . LYS A 1 87 ? -11.832 3.109 19.639 1.00 95.31 87 LYS A C 1
ATOM 665 O O . LYS A 1 87 ? -12.305 4.233 19.654 1.00 95.31 87 LYS A O 1
ATOM 670 N N . LYS A 1 88 ? -10.716 2.792 20.306 1.00 94.88 88 LYS A N 1
ATOM 671 C CA . LYS A 1 88 ? -10.023 3.748 21.182 1.00 94.88 88 LYS A CA 1
ATOM 672 C C . LYS A 1 88 ? -9.631 5.043 20.455 1.00 94.88 88 LYS A C 1
ATOM 674 O O . LYS A 1 88 ? -9.711 6.109 21.049 1.00 94.88 88 LYS A O 1
ATOM 679 N N . GLN A 1 89 ? -9.169 4.952 19.207 1.00 94.56 89 GLN A N 1
ATOM 680 C CA . GLN A 1 89 ? -8.808 6.134 18.417 1.00 94.56 89 GLN A CA 1
ATOM 681 C C . GLN A 1 89 ? -10.033 6.943 18.000 1.00 94.56 89 GLN A C 1
ATOM 683 O O . GLN A 1 89 ? -9.980 8.164 18.047 1.00 94.56 89 GLN A O 1
ATOM 688 N N . VAL A 1 90 ? -11.124 6.272 17.629 1.00 93.00 90 VAL A N 1
ATOM 689 C CA . VAL A 1 90 ? -12.394 6.924 17.291 1.00 93.00 90 VAL A CA 1
ATOM 690 C C . VAL A 1 90 ? -12.981 7.646 18.501 1.00 93.00 90 VAL A C 1
ATOM 692 O O . VAL A 1 90 ? -13.354 8.806 18.381 1.00 93.00 90 VAL A O 1
ATOM 695 N N . ASP A 1 91 ? -12.990 7.004 19.669 1.00 91.38 91 ASP A N 1
ATOM 696 C CA . ASP A 1 91 ? -13.514 7.587 20.909 1.00 91.38 91 ASP A CA 1
ATOM 697 C C . ASP A 1 91 ? -12.680 8.789 21.385 1.00 91.38 91 ASP A C 1
ATOM 699 O O . ASP A 1 91 ? -13.201 9.699 22.024 1.00 91.38 91 ASP A O 1
ATOM 703 N N . ALA A 1 92 ? -11.379 8.798 21.073 1.00 90.44 92 ALA A N 1
ATOM 704 C CA . ALA A 1 92 ? -10.454 9.879 21.410 1.00 90.44 92 ALA A CA 1
ATOM 705 C C . ALA A 1 92 ? -10.331 10.954 20.312 1.00 90.44 92 ALA A C 1
ATOM 707 O O . ALA A 1 92 ? -9.551 11.893 20.469 1.00 90.44 92 ALA A O 1
ATOM 708 N N . ALA A 1 93 ? -11.026 10.812 19.180 1.00 86.88 93 ALA A N 1
ATOM 709 C CA . ALA A 1 93 ? -10.882 11.730 18.059 1.00 86.88 93 ALA A CA 1
ATOM 710 C C . ALA A 1 93 ? -11.570 13.071 18.359 1.00 86.88 93 ALA A C 1
ATOM 712 O O . ALA A 1 93 ? -12.790 13.193 18.297 1.00 86.88 93 ALA A O 1
ATOM 713 N N . GLU A 1 94 ? -10.770 14.099 18.640 1.00 71.44 94 GLU A N 1
ATOM 714 C CA . GLU A 1 94 ? -11.262 15.459 18.912 1.00 71.44 94 GLU A CA 1
ATOM 715 C C . GLU A 1 94 ? -11.569 16.258 17.637 1.00 71.44 94 GLU A C 1
ATOM 717 O O . GLU A 1 94 ? -12.258 17.276 17.681 1.00 71.44 94 GLU A O 1
ATOM 722 N N . SER A 1 95 ? -11.054 15.816 16.485 1.00 65.56 95 SER A N 1
ATOM 723 C CA . SER A 1 95 ? -11.229 16.505 15.207 1.00 65.56 95 SER A CA 1
ATOM 724 C C . SER A 1 95 ? -11.649 15.549 14.099 1.00 65.56 95 SER A C 1
ATOM 726 O O . SER A 1 95 ? -11.174 14.417 13.998 1.00 65.56 95 SER A O 1
ATOM 728 N N . VAL A 1 96 ? -12.556 16.038 13.254 1.00 76.25 96 VAL A N 1
ATOM 729 C CA . VAL A 1 96 ? -13.063 15.323 12.088 1.00 76.25 96 VAL A CA 1
ATOM 730 C C . VAL A 1 96 ? -12.573 16.044 10.836 1.00 76.25 96 VAL A C 1
ATOM 732 O O . VAL A 1 96 ? -12.765 17.253 10.684 1.00 76.25 96 VAL A O 1
ATOM 735 N N . ILE A 1 97 ? -11.915 15.311 9.943 1.00 84.06 97 ILE A N 1
ATOM 736 C CA . ILE A 1 97 ? -11.380 15.841 8.686 1.00 84.06 97 ILE A CA 1
ATOM 737 C C . ILE A 1 97 ? -12.529 15.952 7.690 1.00 84.06 97 ILE A C 1
ATOM 739 O O . ILE A 1 97 ? -13.311 15.014 7.554 1.00 84.06 97 ILE A O 1
ATOM 743 N N . LYS A 1 98 ? -12.633 17.074 6.977 1.00 83.38 98 LYS A N 1
ATOM 744 C CA . LYS A 1 98 ? -13.611 17.250 5.896 1.00 83.38 98 LYS A CA 1
ATOM 745 C C . LYS A 1 98 ? -12.963 16.971 4.545 1.00 83.38 98 LYS A C 1
ATOM 747 O O . LYS A 1 98 ? -11.791 17.292 4.359 1.00 83.38 98 LYS A O 1
ATOM 752 N N . ASP A 1 99 ? -13.714 16.401 3.605 1.00 80.88 99 ASP A N 1
ATOM 753 C CA . ASP A 1 99 ? -13.276 16.383 2.207 1.00 80.88 99 ASP A CA 1
ATOM 754 C C . ASP A 1 99 ? -13.155 17.810 1.641 1.00 80.88 99 ASP A C 1
ATOM 756 O O . ASP A 1 99 ? -13.651 18.781 2.217 1.00 80.88 99 ASP A O 1
ATOM 760 N N . GLU A 1 100 ? -12.517 17.940 0.477 1.00 77.12 100 GLU A N 1
ATOM 761 C CA . GLU A 1 100 ? -12.300 19.233 -0.194 1.00 77.12 100 GLU A CA 1
ATOM 762 C C . GLU A 1 100 ? -13.604 19.995 -0.484 1.00 77.12 100 GLU A C 1
ATOM 764 O O . GLU A 1 100 ? -13.600 21.215 -0.633 1.00 77.12 100 GLU A O 1
ATOM 769 N N . LYS A 1 101 ? -14.734 19.281 -0.563 1.00 80.69 101 LYS A N 1
ATOM 770 C CA . LYS A 1 101 ? -16.062 19.851 -0.828 1.00 80.69 101 LYS A CA 1
ATOM 771 C C . LYS A 1 101 ? -16.847 20.144 0.456 1.00 80.69 101 LYS A C 1
ATOM 773 O O . LYS A 1 101 ? -17.963 20.653 0.365 1.00 80.69 101 LYS A O 1
ATOM 778 N N . GLY A 1 102 ? -16.301 19.813 1.627 1.00 77.50 102 GLY A N 1
ATOM 779 C CA . GLY A 1 102 ? -16.946 19.934 2.932 1.00 77.50 102 GLY A CA 1
ATOM 780 C C . GLY A 1 102 ? -18.144 19.003 3.161 1.00 77.50 102 GLY A C 1
ATOM 781 O O . GLY A 1 102 ? -18.881 19.218 4.121 1.00 77.50 102 GLY A O 1
ATOM 782 N N . LYS A 1 103 ? -18.380 18.017 2.286 1.00 80.56 103 LYS A N 1
ATOM 783 C CA . LYS A 1 103 ? -19.589 17.174 2.268 1.00 80.56 103 LYS A CA 1
ATOM 784 C C . LYS A 1 103 ? -19.442 15.889 3.069 1.00 80.56 103 LYS A C 1
ATOM 786 O O . LYS A 1 103 ? -20.433 15.407 3.610 1.00 80.56 103 LYS A O 1
ATOM 791 N N . ALA A 1 104 ? -18.237 15.336 3.120 1.00 84.25 104 ALA A N 1
ATOM 792 C CA . ALA A 1 104 ? -17.940 14.122 3.865 1.00 84.25 104 ALA A CA 1
ATOM 793 C C . ALA A 1 104 ? -16.954 14.412 4.992 1.00 84.25 104 ALA A C 1
ATOM 795 O O . ALA A 1 104 ? -16.041 15.226 4.842 1.00 84.25 104 ALA A O 1
ATOM 796 N N . THR A 1 105 ? -17.153 13.733 6.114 1.00 91.00 105 THR A N 1
ATOM 797 C CA . THR A 1 105 ? -16.369 13.892 7.332 1.00 91.00 105 THR A CA 1
ATOM 798 C C . THR A 1 105 ? -15.750 12.553 7.728 1.00 91.00 105 THR A C 1
ATOM 800 O O . THR A 1 105 ? -16.379 11.501 7.587 1.00 91.00 105 THR A O 1
ATOM 803 N N . TYR A 1 106 ? -14.499 12.576 8.186 1.00 92.50 106 TYR A N 1
ATOM 804 C CA . TYR A 1 106 ? -13.699 11.384 8.445 1.00 92.50 106 TYR A CA 1
ATOM 805 C C . TYR A 1 106 ? -12.953 11.472 9.770 1.00 92.50 106 TYR A C 1
ATOM 807 O O . TYR A 1 106 ? -12.365 12.500 10.107 1.00 92.50 106 TYR A O 1
ATOM 815 N N . VAL A 1 107 ? -12.904 10.348 10.474 1.00 93.12 107 VAL A N 1
ATOM 816 C CA . VAL A 1 107 ? -12.005 10.125 11.602 1.00 93.12 107 VAL A CA 1
ATOM 817 C C . VAL A 1 107 ? -10.759 9.424 11.079 1.00 93.12 107 VAL A C 1
ATOM 8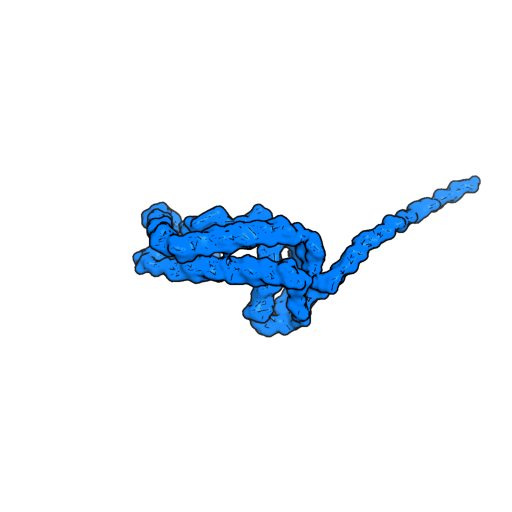19 O O . VAL A 1 107 ? -10.853 8.384 10.427 1.00 93.12 107 VAL A O 1
ATOM 822 N N . MET A 1 108 ? -9.586 9.991 11.342 1.00 92.31 108 MET A N 1
ATOM 823 C CA . MET A 1 108 ? -8.325 9.379 10.935 1.00 92.31 108 MET A CA 1
ATOM 824 C C . MET A 1 108 ? -7.884 8.350 11.970 1.00 92.31 108 MET A C 1
ATOM 826 O O . MET A 1 108 ? -7.692 8.698 13.133 1.00 92.31 108 MET A O 1
ATOM 830 N N . VAL A 1 109 ? -7.676 7.102 11.551 1.00 93.12 109 VAL A N 1
ATOM 831 C CA . VAL A 1 109 ? -7.100 6.066 12.418 1.00 93.12 109 VAL A CA 1
ATOM 832 C C . VAL A 1 109 ? -5.732 5.633 11.915 1.00 93.12 109 VAL A C 1
ATOM 834 O O . VAL A 1 109 ? -5.524 5.425 10.723 1.00 93.12 109 VAL A O 1
ATOM 837 N N . ASN A 1 110 ? -4.793 5.456 12.834 1.00 93.06 110 ASN A N 1
ATOM 838 C CA . ASN A 1 110 ? -3.478 4.904 12.562 1.00 93.06 110 ASN A CA 1
ATOM 839 C C . ASN A 1 110 ? -3.454 3.408 12.909 1.00 93.06 110 ASN A C 1
ATOM 841 O O . ASN A 1 110 ? -3.658 3.001 14.061 1.00 93.06 110 ASN A O 1
ATOM 845 N N . LEU A 1 111 ? -3.187 2.569 11.913 1.00 90.75 111 LEU A N 1
ATOM 846 C CA . LEU A 1 111 ? -3.090 1.117 12.077 1.00 90.75 111 LEU A CA 1
ATOM 847 C C . LEU A 1 111 ? -1.642 0.664 12.290 1.00 90.75 111 LEU A C 1
ATOM 849 O O . LEU A 1 111 ? -1.419 -0.329 12.979 1.00 90.75 111 LEU A O 1
ATOM 853 N N . GLY A 1 112 ? -0.672 1.455 11.841 1.00 87.38 112 GLY A N 1
ATOM 854 C CA . GLY A 1 112 ? 0.756 1.223 12.014 1.00 87.38 112 GLY A CA 1
ATOM 855 C C . GLY A 1 112 ? 1.581 2.352 11.403 1.00 87.38 112 GLY A C 1
ATOM 856 O O . GLY A 1 112 ? 1.053 3.398 11.013 1.00 87.38 112 GLY A O 1
ATOM 857 N N . GLU A 1 113 ? 2.888 2.130 11.307 1.00 84.88 113 GLU A N 1
ATOM 858 C CA . GLU A 1 113 ? 3.798 3.052 10.630 1.00 84.88 113 GLU A CA 1
ATOM 859 C C . GLU A 1 113 ? 3.315 3.312 9.194 1.00 84.88 113 GLU A C 1
ATOM 861 O O . GLU A 1 113 ? 3.013 2.375 8.456 1.00 84.88 113 GLU A O 1
ATOM 866 N N . ASN A 1 114 ? 3.158 4.592 8.844 1.00 82.25 114 ASN A N 1
ATOM 867 C CA . ASN A 1 114 ? 2.667 5.074 7.546 1.00 82.25 114 ASN A CA 1
ATOM 868 C C . ASN A 1 114 ? 1.306 4.508 7.085 1.00 82.25 114 ASN A C 1
ATOM 870 O O . ASN A 1 114 ? 0.906 4.730 5.944 1.00 82.25 114 ASN A O 1
ATOM 874 N N . PHE A 1 115 ? 0.544 3.850 7.969 1.00 89.62 115 PHE A N 1
ATOM 875 C CA . PHE A 1 115 ? -0.799 3.355 7.672 1.00 89.62 115 PHE A CA 1
ATOM 876 C C . PHE A 1 115 ? -1.852 4.178 8.411 1.00 89.62 115 PHE A C 1
ATOM 878 O O . PHE A 1 115 ? -2.337 3.803 9.481 1.00 89.62 115 PHE A O 1
ATOM 885 N N . ASN A 1 116 ? -2.218 5.297 7.791 1.00 90.69 116 ASN A N 1
ATOM 886 C CA . ASN A 1 116 ? -3.334 6.134 8.210 1.00 90.69 116 ASN A CA 1
ATOM 887 C C . ASN A 1 116 ? -4.546 5.850 7.316 1.00 90.69 116 ASN A C 1
ATOM 889 O O . ASN A 1 116 ? -4.426 5.844 6.091 1.00 90.69 116 ASN A O 1
ATOM 893 N N . LEU A 1 117 ? -5.699 5.599 7.928 1.00 92.50 117 LEU A N 1
ATOM 894 C CA . LEU A 1 117 ? -6.938 5.263 7.244 1.00 92.50 117 LEU A CA 1
ATOM 895 C C . LEU A 1 117 ? -8.040 6.254 7.646 1.00 92.50 117 LEU A C 1
ATOM 897 O O . LEU A 1 117 ? -8.420 6.285 8.820 1.00 92.50 117 LEU A O 1
ATOM 901 N N . PRO A 1 118 ? -8.584 7.045 6.705 1.00 92.69 118 PRO A N 1
ATOM 902 C CA . PRO A 1 118 ? -9.802 7.803 6.955 1.00 92.69 118 PRO A CA 1
ATOM 903 C C . PRO A 1 118 ? -10.997 6.850 7.043 1.00 92.69 118 PRO A C 1
ATOM 905 O O . PRO A 1 118 ? -11.283 6.112 6.102 1.00 92.69 118 PRO A O 1
ATOM 908 N N . ILE A 1 119 ? -11.722 6.894 8.157 1.00 93.00 119 ILE A N 1
ATOM 909 C CA . ILE A 1 119 ? -12.996 6.192 8.338 1.00 93.00 119 ILE A CA 1
ATOM 910 C C . ILE A 1 119 ? -14.116 7.230 8.284 1.00 93.00 119 ILE A C 1
ATOM 912 O O . ILE A 1 119 ? -14.027 8.220 9.013 1.00 93.00 119 ILE A O 1
ATOM 916 N N . PRO A 1 120 ? -15.167 7.045 7.462 1.00 92.44 120 PRO A N 1
ATOM 917 C CA . PRO A 1 120 ? -16.316 7.944 7.469 1.00 92.44 120 PRO A CA 1
ATOM 918 C C . PRO A 1 120 ? -16.876 8.108 8.885 1.00 92.44 120 PRO A C 1
ATOM 920 O O . PRO A 1 120 ? -17.104 7.125 9.586 1.00 92.44 120 PRO A O 1
ATOM 923 N N . GLU A 1 121 ? -17.122 9.347 9.314 1.00 91.38 121 GLU A N 1
ATOM 924 C CA . GLU A 1 121 ? -17.591 9.645 10.675 1.00 91.38 121 GLU A CA 1
ATOM 925 C C . GLU A 1 121 ? -18.895 8.900 11.000 1.00 91.38 121 GLU A C 1
ATOM 927 O O . GLU A 1 121 ? -19.082 8.410 12.113 1.00 91.38 121 GLU A O 1
ATOM 932 N N . LYS A 1 122 ? -19.780 8.770 10.004 1.00 91.75 122 LYS A N 1
ATOM 933 C CA . LYS A 1 122 ? -21.011 7.983 10.105 1.00 91.75 122 LYS A CA 1
ATOM 934 C C . LYS A 1 122 ? -20.724 6.526 10.483 1.00 91.75 122 LYS A C 1
ATOM 936 O O . LYS A 1 122 ? -21.302 6.024 11.441 1.00 91.75 122 LYS A O 1
ATOM 941 N N . ASP A 1 123 ? -19.814 5.873 9.767 1.00 93.81 123 ASP A N 1
ATOM 942 C CA . ASP A 1 123 ? -19.468 4.470 10.005 1.00 93.81 123 ASP A CA 1
ATOM 943 C C . ASP A 1 123 ? -18.770 4.301 11.357 1.00 93.81 123 ASP A C 1
ATOM 945 O O . ASP A 1 123 ? -19.067 3.366 12.099 1.00 93.81 123 ASP A O 1
ATOM 949 N N . ALA A 1 124 ? -17.910 5.256 11.724 1.00 91.75 124 ALA A N 1
ATOM 950 C CA . ALA A 1 124 ? -17.242 5.283 13.018 1.00 91.75 124 ALA A CA 1
AT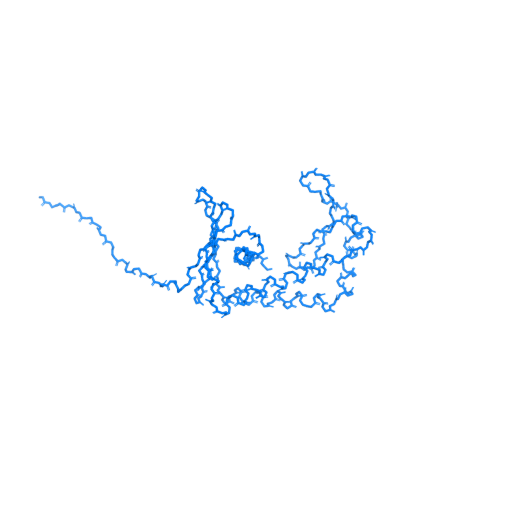OM 951 C C . ALA A 1 124 ? -18.245 5.361 14.187 1.00 91.75 124 ALA A C 1
ATOM 953 O O . ALA A 1 124 ? -18.137 4.579 15.133 1.00 91.75 124 ALA A O 1
ATOM 954 N N . LYS A 1 125 ? -19.262 6.232 14.091 1.00 89.88 125 LYS A N 1
ATOM 955 C CA . LYS A 1 125 ? -20.349 6.357 15.085 1.00 89.88 125 LYS A CA 1
ATOM 956 C C . LYS A 1 125 ? -21.239 5.118 15.154 1.00 89.88 125 LYS A C 1
ATOM 958 O O . LYS A 1 125 ? -21.702 4.753 16.229 1.00 89.88 125 LYS A O 1
ATOM 963 N N . GLU A 1 126 ? -21.470 4.465 14.018 1.00 93.94 126 GLU A N 1
ATOM 964 C CA . GLU A 1 126 ? -22.240 3.218 13.934 1.00 93.94 126 GLU A CA 1
ATOM 965 C C . GLU A 1 126 ? -21.411 1.977 14.332 1.00 93.94 126 GLU A C 1
ATOM 967 O O . GLU A 1 126 ? -21.935 0.863 14.351 1.00 93.94 126 GLU A O 1
ATOM 972 N N . GLY A 1 127 ? -20.121 2.145 14.652 1.00 91.69 127 GLY A N 1
ATOM 973 C CA . GLY A 1 127 ? -19.215 1.052 15.012 1.00 91.69 127 GLY A CA 1
ATOM 974 C C . GLY A 1 127 ? -18.877 0.111 13.849 1.00 91.69 127 GLY A C 1
ATOM 975 O O . GLY A 1 127 ? -18.479 -1.034 14.081 1.00 91.69 127 GLY A O 1
ATOM 976 N N . LYS A 1 128 ? -19.048 0.573 12.606 1.00 94.25 128 LYS A N 1
ATOM 977 C CA . LYS A 1 128 ? -18.810 -0.177 11.369 1.00 94.25 128 LYS A CA 1
ATOM 978 C C . LYS A 1 128 ? -17.367 0.010 10.916 1.00 94.25 128 LYS A C 1
ATOM 980 O O . LYS A 1 128 ? -16.992 1.046 10.378 1.00 94.25 128 LYS A O 1
ATOM 985 N N . PHE A 1 129 ? -16.548 -1.017 11.123 1.00 95.12 129 PHE A N 1
ATOM 986 C CA . PHE A 1 129 ? -15.104 -0.957 10.867 1.00 95.12 129 PHE A CA 1
ATOM 987 C C . PHE A 1 129 ? -14.623 -1.936 9.790 1.00 95.12 129 PHE A C 1
ATOM 989 O O . PHE A 1 129 ? -13.427 -2.190 9.688 1.00 95.12 129 PHE A O 1
ATOM 996 N N . ASP A 1 130 ? -15.512 -2.470 8.952 1.00 93.69 130 ASP A N 1
ATOM 997 C CA . ASP A 1 130 ? -15.143 -3.435 7.899 1.00 93.69 130 ASP A CA 1
ATOM 998 C C . ASP A 1 130 ? -14.155 -2.854 6.875 1.00 93.69 130 ASP A C 1
ATOM 1000 O O . ASP A 1 130 ? -13.296 -3.566 6.344 1.00 93.69 130 ASP A O 1
ATOM 1004 N N . ILE A 1 131 ? -14.206 -1.533 6.664 1.00 93.38 131 ILE A N 1
ATOM 1005 C CA . ILE A 1 131 ? -13.252 -0.809 5.819 1.00 93.38 131 ILE A CA 1
ATOM 1006 C C . ILE A 1 131 ? -11.806 -0.936 6.316 1.00 93.38 131 ILE A C 1
ATOM 1008 O O . ILE A 1 131 ? -10.885 -0.932 5.506 1.00 93.38 131 ILE A O 1
ATOM 1012 N N . VAL A 1 132 ? -11.593 -1.120 7.626 1.00 95.94 132 VAL A N 1
ATOM 1013 C CA . VAL A 1 132 ? -10.262 -1.335 8.215 1.00 95.94 132 VAL A CA 1
ATOM 1014 C C . VAL A 1 132 ? -9.643 -2.608 7.658 1.00 95.94 132 VAL A C 1
ATOM 1016 O O . VAL A 1 132 ? -8.522 -2.585 7.158 1.00 95.94 132 VAL A O 1
ATOM 1019 N N . PHE A 1 133 ? -10.383 -3.713 7.704 1.00 96.56 133 PHE A N 1
ATOM 1020 C CA . PHE A 1 133 ? -9.886 -5.004 7.233 1.00 96.56 133 PHE A CA 1
ATOM 1021 C C . PHE A 1 133 ? -9.771 -5.043 5.716 1.00 96.56 133 PHE A C 1
ATOM 1023 O O . PHE A 1 133 ? -8.745 -5.483 5.207 1.00 96.56 133 PHE A O 1
ATOM 1030 N N . SER A 1 134 ? -10.744 -4.463 5.012 1.00 95.81 134 SER A N 1
ATOM 1031 C CA . SER A 1 134 ? -10.689 -4.322 3.554 1.00 95.81 134 SER A CA 1
ATOM 1032 C C . SER A 1 134 ? -9.447 -3.536 3.110 1.00 95.81 134 SER A C 1
ATOM 1034 O O . SER A 1 134 ? -8.781 -3.914 2.150 1.00 95.81 134 SER A O 1
ATOM 1036 N N . ALA A 1 135 ? -9.080 -2.469 3.832 1.00 95.06 135 ALA A N 1
ATOM 1037 C CA . ALA A 1 135 ? -7.879 -1.688 3.544 1.00 95.06 135 ALA A CA 1
ATOM 1038 C C . ALA A 1 135 ? -6.584 -2.466 3.832 1.00 95.06 135 ALA A C 1
ATOM 1040 O O . ALA A 1 135 ? -5.631 -2.380 3.054 1.00 95.06 135 ALA A O 1
ATOM 1041 N N . ILE A 1 136 ? -6.534 -3.237 4.925 1.00 96.00 136 ILE A N 1
ATOM 1042 C CA . ILE A 1 136 ? -5.378 -4.090 5.243 1.00 96.00 136 ILE A CA 1
ATOM 1043 C C . ILE A 1 136 ? -5.207 -5.170 4.156 1.00 96.00 136 ILE A C 1
ATOM 1045 O O . ILE A 1 136 ? -4.114 -5.323 3.611 1.00 96.00 136 ILE A O 1
ATOM 1049 N N . GLU A 1 137 ? -6.282 -5.866 3.777 1.00 96.38 137 GLU A N 1
ATOM 1050 C CA . GLU A 1 137 ? -6.285 -6.892 2.722 1.00 96.38 137 GLU A CA 1
ATOM 1051 C C . GLU A 1 137 ? -5.901 -6.323 1.350 1.00 96.38 137 GLU A C 1
ATOM 1053 O O . GLU A 1 137 ? -5.122 -6.937 0.611 1.00 96.38 137 GLU A O 1
ATOM 1058 N N . ALA A 1 138 ? -6.401 -5.130 1.015 1.00 92.81 138 ALA A N 1
ATOM 1059 C CA . ALA A 1 138 ? -6.056 -4.441 -0.222 1.00 92.81 138 ALA A CA 1
ATOM 1060 C C . ALA A 1 138 ? -4.560 -4.110 -0.282 1.00 92.81 138 ALA A C 1
ATOM 1062 O O . ALA A 1 138 ? -3.924 -4.348 -1.310 1.00 92.81 138 ALA A O 1
ATOM 1063 N N . ASN A 1 139 ? -3.976 -3.634 0.821 1.00 93.19 139 ASN A N 1
ATOM 1064 C CA . ASN A 1 139 ? -2.544 -3.367 0.900 1.00 93.19 139 ASN A CA 1
ATOM 1065 C C . ASN A 1 139 ? -1.698 -4.647 0.798 1.00 93.19 139 ASN A C 1
ATOM 1067 O O . ASN A 1 139 ? -0.724 -4.667 0.045 1.00 93.19 139 ASN A O 1
ATOM 1071 N N . VAL A 1 140 ? -2.089 -5.733 1.480 1.00 95.56 140 VAL A N 1
ATOM 1072 C CA . VAL A 1 140 ? -1.433 -7.048 1.335 1.00 95.56 140 VAL A CA 1
ATOM 1073 C C . VAL A 1 140 ? -1.455 -7.493 -0.124 1.00 95.56 140 VAL A C 1
ATOM 1075 O O . VAL A 1 140 ? -0.423 -7.862 -0.680 1.00 95.56 140 VAL A O 1
ATOM 1078 N N . SER A 1 141 ? -2.623 -7.428 -0.760 1.00 94.25 141 SER A N 1
ATOM 1079 C CA . SER A 1 141 ? -2.807 -7.864 -2.144 1.00 94.25 141 SER A CA 1
ATOM 1080 C C . SER A 1 141 ? -1.992 -7.015 -3.119 1.00 94.25 141 SER A C 1
ATOM 1082 O O . SER A 1 141 ? -1.340 -7.553 -4.012 1.00 94.25 141 SER A O 1
ATOM 1084 N N . ARG A 1 142 ? -1.980 -5.692 -2.924 1.00 93.06 142 ARG A N 1
ATOM 1085 C CA . ARG A 1 142 ? -1.179 -4.749 -3.710 1.00 93.06 142 ARG A CA 1
ATOM 1086 C C . ARG A 1 142 ? 0.315 -5.044 -3.598 1.00 93.06 142 ARG A C 1
ATOM 1088 O O . ARG A 1 142 ? 0.997 -5.127 -4.616 1.00 93.06 142 ARG A O 1
ATOM 1095 N N . PHE A 1 143 ? 0.835 -5.210 -2.383 1.00 95.19 143 PHE A N 1
ATOM 1096 C CA . PHE A 1 143 ? 2.261 -5.473 -2.179 1.00 95.19 143 PHE A CA 1
ATOM 1097 C C . PHE 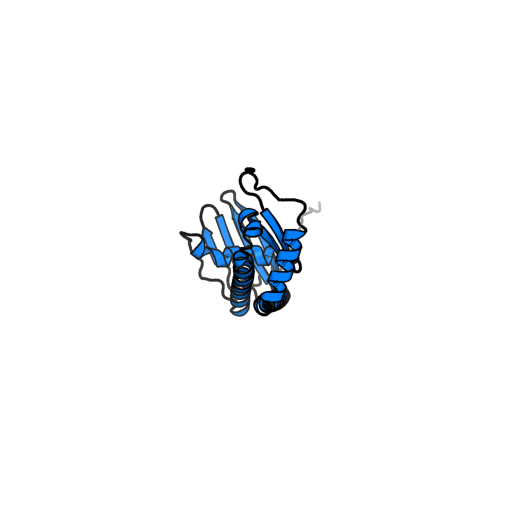A 1 143 ? 2.675 -6.846 -2.703 1.00 95.19 143 PHE A C 1
ATOM 1099 O O . PHE A 1 143 ? 3.736 -6.939 -3.312 1.00 95.19 143 PHE A O 1
ATOM 1106 N N . LYS A 1 144 ? 1.824 -7.872 -2.567 1.00 95.12 144 LYS A N 1
ATOM 1107 C CA . LYS A 1 144 ? 2.055 -9.188 -3.183 1.00 95.12 144 LYS A CA 1
ATOM 1108 C C . LYS A 1 144 ? 2.136 -9.096 -4.705 1.00 95.12 144 LYS A C 1
ATOM 1110 O O . LYS A 1 144 ? 3.121 -9.541 -5.271 1.00 95.12 144 LYS A O 1
ATOM 1115 N N . ARG A 1 145 ? 1.191 -8.414 -5.367 1.00 91.75 145 ARG A N 1
ATOM 1116 C CA . ARG A 1 145 ? 1.244 -8.216 -6.830 1.00 91.75 145 ARG A CA 1
ATOM 1117 C C . ARG A 1 145 ? 2.541 -7.551 -7.289 1.00 91.75 145 ARG A C 1
ATOM 1119 O O . ARG A 1 145 ? 3.110 -7.942 -8.305 1.00 91.75 145 ARG A O 1
ATOM 1126 N N . VAL A 1 146 ? 3.004 -6.532 -6.561 1.00 93.31 146 VAL A N 1
ATOM 1127 C CA . VAL A 1 146 ? 4.274 -5.869 -6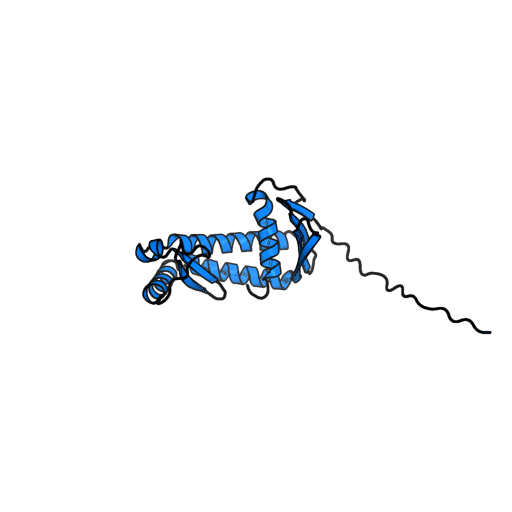.885 1.00 93.31 146 VAL A CA 1
ATOM 1128 C C . VAL A 1 146 ? 5.461 -6.799 -6.643 1.00 93.31 146 VAL A C 1
ATOM 1130 O O . VAL A 1 146 ? 6.334 -6.888 -7.505 1.00 93.31 146 VAL A O 1
ATOM 1133 N N . LEU A 1 147 ? 5.477 -7.522 -5.522 1.00 94.88 147 LEU A N 1
ATOM 1134 C CA . LEU A 1 147 ? 6.506 -8.510 -5.209 1.00 94.88 147 LEU A CA 1
ATOM 1135 C C . LEU A 1 147 ? 6.597 -9.586 -6.304 1.00 94.88 147 LEU A C 1
ATOM 1137 O O . LEU A 1 147 ? 7.679 -9.786 -6.852 1.00 94.88 147 LEU A O 1
ATOM 1141 N N . ASP A 1 148 ? 5.468 -10.161 -6.719 1.00 91.81 148 ASP A N 1
ATOM 1142 C CA . ASP A 1 148 ? 5.385 -11.180 -7.774 1.00 91.81 148 ASP A CA 1
ATOM 1143 C C . ASP A 1 148 ? 5.947 -10.669 -9.118 1.00 91.81 148 ASP A C 1
ATOM 1145 O O . ASP A 1 148 ? 6.668 -11.377 -9.833 1.00 91.81 148 ASP A O 1
ATOM 1149 N N . MET A 1 149 ? 5.671 -9.408 -9.477 1.00 90.12 149 MET A N 1
ATOM 1150 C CA . MET A 1 149 ? 6.251 -8.781 -10.674 1.00 90.12 149 MET A CA 1
ATOM 1151 C C . MET A 1 149 ? 7.776 -8.630 -10.561 1.00 90.12 149 MET A C 1
ATOM 1153 O O . MET A 1 149 ? 8.498 -8.908 -11.521 1.00 90.12 149 MET A O 1
ATOM 1157 N N . LEU A 1 150 ? 8.288 -8.233 -9.392 1.00 91.94 150 LEU A N 1
ATOM 1158 C CA . LEU A 1 150 ? 9.730 -8.113 -9.146 1.00 91.94 150 LEU A CA 1
ATOM 1159 C C . LEU A 1 150 ? 10.433 -9.480 -9.074 1.00 91.94 150 LEU A C 1
ATOM 1161 O O . LEU A 1 150 ? 11.623 -9.585 -9.371 1.00 91.94 150 LEU A O 1
ATOM 1165 N N . GLU A 1 151 ? 9.746 -10.530 -8.630 1.00 90.62 151 GLU A N 1
ATOM 1166 C CA . GLU A 1 151 ? 10.263 -11.903 -8.559 1.00 90.62 151 GLU A CA 1
ATOM 1167 C C . GLU A 1 151 ? 10.294 -12.590 -9.911 1.00 90.62 151 GLU A C 1
ATOM 1169 O O . GLU A 1 151 ? 11.325 -13.144 -10.292 1.00 90.62 151 GLU A O 1
ATOM 1174 N N . SER A 1 152 ? 9.202 -12.495 -10.665 1.00 88.94 152 SER A N 1
ATOM 1175 C CA . SER A 1 152 ? 9.156 -13.020 -12.027 1.00 88.94 152 SER A CA 1
ATOM 1176 C C . SER A 1 152 ? 10.132 -12.298 -12.957 1.00 88.94 152 SER A C 1
ATOM 1178 O O . SER A 1 152 ? 10.527 -12.857 -13.982 1.00 88.94 152 SER A O 1
ATOM 1180 N N . GLY A 1 153 ? 10.486 -11.049 -12.624 1.00 83.69 153 GLY A N 1
ATOM 1181 C CA . GLY A 1 153 ? 11.263 -10.156 -13.475 1.00 83.69 153 GLY A CA 1
ATOM 1182 C C . GLY A 1 153 ? 10.529 -9.794 -14.764 1.00 83.69 153 GLY A C 1
ATOM 1183 O O . GLY A 1 153 ? 11.143 -9.243 -15.668 1.00 83.69 153 GLY A O 1
ATOM 1184 N N . LYS A 1 154 ? 9.239 -10.134 -14.886 1.00 80.94 154 LYS A N 1
ATOM 1185 C CA . LYS A 1 154 ? 8.452 -9.980 -16.108 1.00 80.94 154 LYS A CA 1
ATOM 1186 C C . LYS A 1 154 ? 7.452 -8.853 -15.925 1.00 80.94 154 LYS A C 1
ATOM 1188 O O . LYS A 1 154 ? 6.480 -8.984 -15.186 1.00 80.94 154 LYS A O 1
ATOM 1193 N N . ALA A 1 155 ? 7.656 -7.767 -16.663 1.00 72.88 155 ALA A N 1
ATOM 1194 C CA . ALA A 1 155 ? 6.587 -6.809 -16.887 1.00 72.88 155 ALA A CA 1
ATOM 1195 C C . ALA A 1 155 ? 5.471 -7.483 -17.716 1.00 72.88 155 ALA A C 1
ATOM 1197 O O . ALA A 1 155 ? 5.783 -8.261 -18.629 1.00 72.88 155 ALA A O 1
ATOM 1198 N N . PRO A 1 156 ? 4.184 -7.202 -17.439 1.00 74.00 156 PRO A N 1
ATOM 1199 C CA . PRO A 1 156 ? 3.106 -7.554 -18.356 1.00 74.00 156 PRO A CA 1
ATOM 1200 C C . PRO A 1 156 ? 3.406 -7.063 -19.781 1.00 74.00 156 PRO A C 1
ATOM 1202 O O . PRO A 1 156 ? 4.154 -6.110 -19.994 1.00 74.00 156 PRO A O 1
ATOM 1205 N N . LYS A 1 157 ? 2.846 -7.717 -20.801 1.00 78.50 157 LYS A N 1
ATOM 1206 C CA . LYS A 1 157 ? 2.993 -7.200 -22.170 1.00 78.50 157 LYS A CA 1
ATOM 1207 C C . LYS A 1 157 ? 2.293 -5.847 -22.242 1.00 78.50 157 LYS A C 1
ATOM 1209 O O . LYS A 1 157 ? 1.140 -5.775 -21.846 1.00 78.50 157 LYS A O 1
ATOM 1214 N N . GLY A 1 158 ? 2.967 -4.813 -22.745 1.00 76.06 158 GLY A N 1
ATOM 1215 C CA . GLY A 1 158 ? 2.382 -3.478 -22.897 1.00 76.06 158 GLY A CA 1
ATOM 1216 C C . GLY A 1 158 ? 1.052 -3.489 -23.661 1.00 76.06 158 GLY A C 1
ATOM 1217 O O . GLY A 1 158 ? 0.902 -4.223 -24.640 1.00 76.06 158 GLY A O 1
ATOM 1218 N N . PHE A 1 159 ? 0.083 -2.689 -23.212 1.00 80.00 159 PHE A N 1
ATOM 1219 C CA . PHE A 1 159 ? -1.258 -2.614 -23.801 1.00 80.00 159 PHE A CA 1
ATOM 1220 C C . PHE A 1 159 ? -1.907 -1.240 -23.579 1.00 80.00 159 PHE A C 1
ATOM 1222 O O . PHE A 1 159 ? -1.453 -0.430 -22.766 1.00 80.00 159 PHE A O 1
ATOM 1229 N N . LYS A 1 160 ? -2.992 -0.980 -24.317 1.00 86.75 160 LYS A N 1
ATOM 1230 C CA . LYS A 1 160 ? -3.878 0.163 -24.082 1.00 86.75 160 LYS A CA 1
ATOM 1231 C C . LYS A 1 160 ? -5.041 -0.292 -23.204 1.00 86.75 160 LYS A C 1
ATOM 1233 O O . LYS A 1 160 ? -5.868 -1.073 -23.670 1.00 86.75 160 LYS A O 1
ATOM 1238 N N . ALA A 1 161 ? -5.074 0.186 -21.967 1.00 83.50 161 ALA A N 1
ATOM 1239 C CA . ALA A 1 161 ? -6.107 -0.141 -20.997 1.00 83.50 161 ALA A CA 1
ATOM 1240 C C . ALA A 1 161 ? -7.414 0.591 -21.325 1.00 83.50 161 ALA A C 1
ATOM 1242 O O . ALA A 1 161 ? -7.396 1.776 -21.676 1.00 83.50 161 ALA A O 1
ATOM 1243 N N . LYS A 1 162 ? -8.542 -0.107 -21.206 1.00 83.81 162 LYS A N 1
ATOM 1244 C CA . LYS A 1 162 ? -9.890 0.459 -21.373 1.00 83.81 162 LYS A CA 1
ATOM 1245 C C . LYS A 1 162 ? -10.523 0.865 -20.048 1.00 83.81 162 LYS A C 1
ATOM 1247 O O . LYS A 1 162 ? -11.393 1.732 -20.043 1.00 83.81 162 LYS A O 1
ATOM 1252 N N . ASP A 1 163 ? -10.069 0.278 -18.948 1.00 87.44 163 ASP A N 1
ATOM 1253 C CA . ASP A 1 163 ? -10.517 0.602 -17.601 1.00 87.44 163 ASP A CA 1
ATOM 1254 C C . ASP A 1 163 ? -9.366 0.565 -16.585 1.00 87.44 163 ASP A C 1
ATOM 1256 O O . ASP A 1 163 ? -8.237 0.161 -16.880 1.00 87.44 163 ASP A O 1
ATOM 1260 N N . TYR A 1 164 ? -9.666 1.037 -15.374 1.00 81.81 164 TYR A N 1
ATOM 1261 C CA . TYR A 1 164 ? -8.703 1.104 -14.281 1.00 81.81 164 TYR A CA 1
ATOM 1262 C C . TYR A 1 164 ? -8.206 -0.280 -13.845 1.00 81.81 164 TYR A C 1
ATOM 1264 O O . TYR A 1 164 ? -7.041 -0.413 -13.485 1.00 81.81 164 TYR A O 1
ATOM 1272 N N . GLY A 1 165 ? -9.064 -1.303 -13.868 1.00 83.94 165 GLY A N 1
ATOM 1273 C CA . GLY A 1 165 ? -8.721 -2.645 -13.402 1.00 83.94 165 GLY A CA 1
ATOM 1274 C C . GLY A 1 165 ? -7.609 -3.273 -14.235 1.00 83.94 165 GLY A C 1
ATOM 1275 O O . GLY A 1 165 ? -6.710 -3.901 -13.679 1.00 83.94 165 GLY A O 1
ATOM 1276 N N . GLU A 1 166 ? -7.617 -3.033 -15.547 1.00 82.62 166 GLU A N 1
ATOM 1277 C CA . GLU A 1 166 ? -6.559 -3.506 -16.437 1.00 82.62 166 GLU A CA 1
ATOM 1278 C C . GLU A 1 166 ? -5.200 -2.858 -16.101 1.00 82.62 166 GLU A C 1
ATOM 1280 O O . GLU A 1 166 ? -4.188 -3.553 -16.035 1.00 82.62 166 GLU A O 1
ATOM 1285 N N . ILE A 1 167 ? -5.157 -1.544 -15.837 1.00 86.94 167 ILE A N 1
ATOM 1286 C CA . ILE A 1 167 ? -3.903 -0.800 -15.595 1.00 86.94 167 ILE A CA 1
ATOM 1287 C C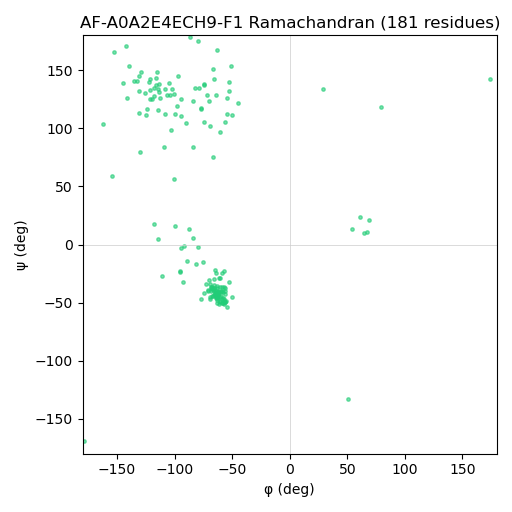 . ILE A 1 167 ? -3.462 -0.758 -14.122 1.00 86.94 167 ILE A C 1
ATOM 1289 O O . ILE A 1 167 ? -2.311 -0.410 -13.834 1.00 86.94 167 ILE A O 1
ATOM 1293 N N . ALA A 1 168 ? -4.342 -1.120 -13.183 1.00 86.56 168 ALA A N 1
ATOM 1294 C CA . ALA A 1 168 ? -4.111 -0.991 -11.745 1.00 86.56 168 ALA A CA 1
ATOM 1295 C C . ALA A 1 168 ? -2.764 -1.574 -11.283 1.00 86.56 168 ALA A C 1
ATOM 1297 O O . ALA A 1 168 ? -2.049 -0.856 -10.585 1.00 86.56 168 ALA A O 1
ATOM 1298 N N . PRO A 1 169 ? -2.323 -2.777 -11.712 1.00 86.69 169 PRO A N 1
ATOM 1299 C CA . PRO A 1 169 ? -1.027 -3.316 -11.291 1.00 86.69 169 PRO A CA 1
ATOM 1300 C C . PRO A 1 169 ? 0.164 -2.412 -11.651 1.00 86.69 169 PRO A C 1
ATOM 1302 O O . PRO A 1 169 ? 1.110 -2.283 -10.874 1.00 86.69 169 PRO A O 1
ATOM 1305 N N . ILE A 1 170 ? 0.116 -1.742 -12.807 1.00 89.50 170 ILE A N 1
ATOM 1306 C CA . ILE A 1 170 ? 1.189 -0.850 -13.268 1.00 89.50 170 ILE A CA 1
ATOM 1307 C C . ILE A 1 170 ? 1.184 0.461 -12.479 1.00 89.50 170 ILE A C 1
ATOM 1309 O O . ILE A 1 170 ? 2.241 0.934 -12.060 1.00 89.50 170 ILE A O 1
ATOM 1313 N N . MET A 1 171 ? 0.004 1.024 -12.212 1.00 89.12 171 MET A N 1
ATOM 1314 C CA . MET A 1 171 ? -0.132 2.216 -11.365 1.00 89.12 171 MET A CA 1
ATOM 1315 C C . MET A 1 171 ? 0.270 1.929 -9.912 1.00 89.12 171 MET A C 1
ATOM 1317 O O . MET A 1 171 ? 0.913 2.748 -9.254 1.00 89.12 171 MET A O 1
ATOM 1321 N N . GLU A 1 172 ? -0.074 0.747 -9.402 1.00 90.56 172 GLU A N 1
ATOM 1322 C CA . GLU A 1 172 ? 0.329 0.275 -8.079 1.00 90.56 172 GLU A CA 1
ATOM 1323 C C . GLU A 1 172 ? 1.846 0.145 -7.974 1.00 90.56 172 GLU A C 1
ATOM 1325 O O . GLU A 1 172 ? 2.413 0.638 -6.995 1.00 90.56 172 GLU A O 1
ATOM 1330 N N . MET A 1 173 ? 2.488 -0.455 -8.984 1.00 91.94 173 MET A N 1
ATOM 1331 C CA . MET A 1 173 ? 3.943 -0.538 -9.110 1.00 91.94 173 MET A CA 1
ATOM 1332 C C . MET A 1 173 ? 4.571 0.860 -9.135 1.00 91.94 173 MET A C 1
ATOM 1334 O O . MET A 1 173 ? 5.493 1.106 -8.361 1.00 91.94 173 MET A O 1
ATOM 1338 N N . HIS A 1 174 ? 4.045 1.803 -9.929 1.00 92.81 174 HIS A N 1
ATOM 1339 C CA . HIS A 1 174 ? 4.534 3.189 -9.938 1.00 92.81 174 HIS A CA 1
ATOM 1340 C C . HIS A 1 174 ? 4.527 3.796 -8.532 1.00 92.81 174 HIS A C 1
ATOM 1342 O O . HIS A 1 174 ? 5.562 4.240 -8.038 1.00 92.81 174 HIS A O 1
ATOM 1348 N N . ASN A 1 175 ? 3.380 3.744 -7.855 1.00 91.12 175 ASN A N 1
ATOM 1349 C CA . ASN A 1 175 ? 3.230 4.315 -6.523 1.00 91.12 175 ASN A CA 1
ATOM 1350 C C . ASN A 1 175 ? 4.116 3.612 -5.482 1.00 91.12 175 ASN A C 1
ATOM 1352 O O . ASN A 1 175 ? 4.692 4.274 -4.624 1.00 91.12 175 ASN A O 1
ATOM 1356 N N . VAL A 1 176 ? 4.244 2.283 -5.541 1.00 93.94 176 VAL A N 1
ATOM 1357 C CA . VAL A 1 176 ? 5.117 1.525 -4.628 1.00 93.94 176 VAL A CA 1
ATOM 1358 C C . VAL A 1 176 ? 6.582 1.912 -4.822 1.00 93.94 176 VAL A C 1
ATOM 1360 O O . VAL A 1 176 ? 7.276 2.162 -3.841 1.00 93.94 176 VAL A O 1
ATOM 1363 N N . VAL A 1 177 ? 7.048 2.021 -6.068 1.00 93.56 177 VAL A N 1
ATOM 1364 C CA . VAL A 1 177 ? 8.430 2.416 -6.373 1.00 93.56 177 VAL A CA 1
ATOM 1365 C C . VAL A 1 177 ? 8.682 3.868 -5.966 1.00 93.56 177 VAL A C 1
ATOM 1367 O O . VAL A 1 177 ? 9.690 4.158 -5.324 1.00 93.56 177 VAL A O 1
ATOM 1370 N N . LYS A 1 178 ? 7.751 4.778 -6.275 1.00 92.62 178 LYS A N 1
ATOM 1371 C CA . LYS A 1 178 ? 7.850 6.207 -5.945 1.00 92.62 178 LYS A CA 1
ATOM 1372 C C . LYS A 1 178 ? 7.966 6.449 -4.444 1.00 92.62 178 LYS A C 1
ATOM 1374 O O . LYS A 1 178 ? 8.795 7.241 -4.003 1.00 92.62 178 LYS A O 1
ATOM 1379 N N . PHE A 1 179 ? 7.154 5.747 -3.660 1.00 90.38 179 PHE A N 1
ATOM 1380 C CA . PHE A 1 179 ? 7.095 5.920 -2.213 1.00 90.38 179 PHE A CA 1
ATOM 1381 C C . PHE A 1 179 ? 7.881 4.859 -1.441 1.00 90.38 179 PHE A C 1
ATOM 1383 O O . PHE A 1 179 ? 7.721 4.771 -0.231 1.00 90.38 179 PHE A O 1
ATOM 1390 N N . ALA A 1 180 ? 8.776 4.102 -2.087 1.00 88.56 180 ALA A N 1
ATOM 1391 C CA . ALA A 1 180 ? 9.502 2.988 -1.469 1.00 88.56 180 ALA A CA 1
ATOM 1392 C C . ALA A 1 180 ? 10.231 3.354 -0.160 1.00 88.56 180 ALA A C 1
ATOM 1394 O O . ALA A 1 180 ? 10.332 2.529 0.742 1.00 88.56 180 ALA A O 1
ATOM 1395 N N . LYS A 1 181 ? 10.717 4.598 -0.035 1.00 84.25 181 LYS A N 1
ATOM 1396 C CA . LYS A 1 181 ? 11.388 5.115 1.176 1.00 84.25 181 LYS A CA 1
ATOM 1397 C C . LYS A 1 181 ? 10.436 5.434 2.335 1.00 84.25 181 LYS A C 1
ATOM 1399 O O . LYS A 1 181 ? 10.895 5.649 3.450 1.00 84.25 181 LYS A O 1
ATOM 1404 N N . HIS A 1 182 ? 9.142 5.519 2.051 1.00 84.31 182 HIS A N 1
ATOM 1405 C CA . HIS A 1 182 ? 8.070 5.866 2.983 1.00 84.31 182 HIS A CA 1
ATOM 1406 C C . HIS A 1 182 ? 7.106 4.702 3.218 1.00 84.31 182 HIS A C 1
ATOM 1408 O O . HIS A 1 182 ? 6.087 4.892 3.876 1.00 84.31 182 HIS A O 1
ATOM 1414 N N . LEU A 1 183 ? 7.398 3.527 2.649 1.00 80.81 183 LEU A N 1
ATOM 1415 C CA . LEU A 1 183 ? 6.674 2.303 2.955 1.00 80.81 183 LEU A CA 1
ATOM 1416 C C . LEU A 1 183 ? 7.047 1.872 4.354 1.00 80.81 183 LEU A C 1
ATOM 1418 O O . LEU A 1 183 ? 6.180 2.022 5.227 1.00 80.81 183 LEU A O 1
#

Radius of gyration: 22.23 Å; Cα contacts (8 Å, |Δi|>4): 242; chains: 1; bounding box: 72×43×58 Å

Secondary structure (DSSP, 8-state):
------------------TTEEEEEETTEEEEEEE-SSEEEEEEE-TT--EEEEEEEHHHHHHHHHHHHHHHHHHHHTHHHHHHHHHHHHHT----EEPTTS--EEEEEEEETTEEEEEEHHHHHTT--HHHHHHHHHHHHHHHHHHHHHHH--PPPP-B-SSHHHHHHHHHHHHHHHTGGG-

Sequence (183 aa):
MKKVTMLSAVIASMFSVSALASNYSYNDETFKLDIGKSTVKVSQCDKAKKCDDATADVKALKATLEKRIGEYQKLLDDRKGVLKKVKKQVDAAESVIKDEKGKATYVMVNLGENFNLPIPEKDAKEGKFDIVFSAIEANVSRFKRVLDMLESGKAPKGFKAKDYGEIAPIMEMHNVVKFAKHL

Nearest PDB structures (foldseek):
  8dt6-assembly1_C  TM=4.926E-01  e=6.556E-01  Elizabethkingia anophelis NUHP1
  8dt6-assembly1_B  TM=4.920E-01  e=1.655E+00  Elizabethkingia anophelis NUHP1
  4n95-assembly1_B  TM=5.260E-01  e=3.314E+00  Escherichia coli K-12
  6p81-assembly1_A  TM=5.208E-01  e=3.314E+00  Saccharomyces cerevisiae S288C
  7azk-assembly2_C  TM=4.502E-01  e=3.512E+00  Escherichia coli 2-427-07_S4_C3

Solvent-accessible surface area (backbone atoms only — not comparable to full-atom values): 10635 Å² total; per-residue (Å²): 141,84,84,87,82,83,88,83,87,80,79,79,74,87,72,76,72,70,84,38,72,29,51,33,35,48,88,68,32,38,40,37,40,32,45,50,94,57,38,36,39,30,32,43,24,43,79,86,66,57,64,52,77,24,63,36,50,42,70,63,48,45,55,52,40,54,51,51,38,54,54,43,50,52,48,65,74,36,49,68,62,48,51,53,54,49,49,55,42,59,78,65,54,88,65,69,48,60,46,100,83,68,79,50,48,22,38,73,37,75,81,52,82,83,37,72,45,76,38,48,43,70,38,58,75,72,69,55,57,66,65,57,56,53,52,45,53,49,50,39,52,52,42,48,56,44,44,51,35,68,69,69,51,50,65,69,82,55,49,75,40,91,50,66,78,75,43,39,68,60,57,50,41,38,52,48,37,59,41,54,92,66,98

pLDDT: mean 84.31, std 17.16, range [33.09, 97.5]